Protein AF-0000000082645357 (afdb_homodimer)

pLDDT: mean 96.79, std 2.16, range [86.5, 98.88]

Structure (mmCIF, N/CA/C/O backbone):
data_AF-0000000082645357-model_v1
#
loop_
_entity.id
_entity.type
_entity.pdbx_description
1 polymer 'Ribosomal protein S18 acetylase RimI-like enzyme'
#
loop_
_atom_site.group_PDB
_atom_site.id
_atom_site.type_symbol
_atom_site.label_atom_id
_atom_site.label_alt_id
_atom_site.label_comp_id
_atom_site.label_asym_id
_atom_site.label_entity_id
_atom_site.label_seq_id
_atom_site.pdbx_PDB_ins_code
_atom_site.Cartn_x
_atom_site.Cartn_y
_atom_site.Cartn_z
_atom_site.occupancy
_atom_site.B_iso_or_equiv
_atom_site.auth_seq_id
_atom_site.auth_comp_id
_atom_site.auth_asym_id
_atom_site.auth_atom_id
_atom_site.pdbx_PDB_model_num
ATOM 1 N N . MET A 1 1 ? -7.941 -19.391 -9.406 1 94.19 1 MET A N 1
ATOM 2 C CA . MET A 1 1 ? -6.777 -19.688 -8.578 1 94.19 1 MET A CA 1
ATOM 3 C C . MET A 1 1 ? -6.707 -18.75 -7.383 1 94.19 1 MET A C 1
ATOM 5 O O . MET A 1 1 ? -6.383 -19.172 -6.27 1 94.19 1 MET A O 1
ATOM 9 N N . ARG A 1 2 ? -7.07 -17.5 -7.594 1 94.75 2 ARG A N 1
ATOM 10 C CA . ARG A 1 2 ? -7.16 -16.594 -6.453 1 94.75 2 ARG A CA 1
ATOM 11 C C . ARG A 1 2 ? -8.188 -17.078 -5.441 1 94.75 2 ARG A C 1
ATOM 13 O O . ARG A 1 2 ? -7.957 -17.031 -4.23 1 94.75 2 ARG A O 1
ATOM 20 N N . LEU A 1 3 ? -9.281 -17.578 -5.98 1 95.56 3 LEU A N 1
ATOM 21 C CA . LEU A 1 3 ? -10.312 -18.109 -5.105 1 95.56 3 LEU A CA 1
ATOM 22 C C . LEU A 1 3 ? -9.805 -19.328 -4.332 1 95.56 3 LEU A C 1
ATOM 24 O O . LEU A 1 3 ? -10.086 -19.469 -3.141 1 95.56 3 LEU A O 1
ATOM 28 N N . GLU A 1 4 ? -9.078 -20.203 -5.004 1 95.25 4 GLU A N 1
ATOM 29 C CA . GLU A 1 4 ? -8.492 -21.359 -4.348 1 95.25 4 GLU A CA 1
ATOM 30 C C . GLU A 1 4 ? -7.551 -20.938 -3.221 1 95.25 4 GLU A C 1
ATOM 32 O O . GLU A 1 4 ? -7.535 -21.562 -2.156 1 95.25 4 GLU A O 1
ATOM 37 N N . LEU A 1 5 ? -6.816 -19.891 -3.479 1 95.25 5 LEU A N 1
ATOM 38 C CA . LEU A 1 5 ? -5.938 -19.344 -2.455 1 95.25 5 LEU A CA 1
ATOM 39 C C . LEU A 1 5 ? -6.738 -18.906 -1.231 1 95.25 5 LEU A C 1
ATOM 41 O O . LEU A 1 5 ? -6.402 -19.266 -0.103 1 95.25 5 LEU A O 1
ATOM 45 N N . PHE A 1 6 ? -7.812 -18.094 -1.431 1 96.69 6 PHE A N 1
ATOM 46 C CA . PHE A 1 6 ? -8.633 -17.594 -0.337 1 96.69 6 PHE A CA 1
ATOM 47 C C . PHE A 1 6 ? -9.266 -18.734 0.446 1 96.69 6 PHE A C 1
ATOM 49 O O . PHE A 1 6 ? -9.352 -18.672 1.674 1 96.69 6 PHE A O 1
ATOM 56 N N . LYS A 1 7 ? -9.641 -19.797 -0.267 1 95.75 7 LYS A N 1
ATOM 57 C CA . LYS A 1 7 ? -10.227 -20.953 0.392 1 95.75 7 LYS A CA 1
ATOM 58 C C . LYS A 1 7 ? -9.203 -21.672 1.265 1 95.75 7 LYS A C 1
ATOM 60 O O . LYS A 1 7 ? -9.5 -22.047 2.402 1 95.75 7 LYS A O 1
ATOM 65 N N . GLU A 1 8 ? -8.055 -21.812 0.762 1 93.69 8 GLU A N 1
ATOM 66 C CA . GLU A 1 8 ? -6.996 -22.484 1.511 1 93.69 8 GLU A CA 1
ATOM 67 C C . GLU A 1 8 ? -6.629 -21.703 2.766 1 93.69 8 GLU A C 1
ATOM 69 O O . GLU A 1 8 ? -6.281 -22.281 3.793 1 93.69 8 GLU A O 1
ATOM 74 N N . LEU A 1 9 ? -6.719 -20.375 2.717 1 92.12 9 LEU A N 1
ATOM 75 C CA . LEU A 1 9 ? -6.367 -19.531 3.848 1 92.12 9 LEU A CA 1
ATOM 76 C C . LEU A 1 9 ? -7.547 -19.375 4.801 1 92.12 9 LEU A C 1
ATOM 78 O O . LEU A 1 9 ? -7.418 -18.75 5.863 1 92.12 9 LEU A O 1
ATOM 82 N N . GLY A 1 10 ? -8.695 -19.938 4.418 1 93.44 10 GLY A N 1
ATOM 83 C CA . GLY A 1 10 ? -9.883 -19.828 5.242 1 93.44 10 GLY A CA 1
ATOM 84 C C . GLY A 1 10 ? -10.539 -18.469 5.168 1 93.44 10 GLY A C 1
ATOM 85 O O . GLY A 1 10 ? -11.305 -18.094 6.055 1 93.44 10 GLY A O 1
ATOM 86 N N . GLU A 1 11 ? -10.281 -17.656 4.117 1 94.81 11 GLU A N 1
ATOM 87 C CA . GLU A 1 11 ? -10.812 -16.312 3.971 1 94.81 11 GLU A CA 1
ATOM 88 C C . GLU A 1 11 ? -12.148 -16.312 3.238 1 94.81 11 GLU A C 1
ATOM 90 O O . GLU A 1 11 ? -12.883 -15.328 3.26 1 94.81 11 GLU A O 1
ATOM 95 N N . VAL A 1 12 ? -12.43 -17.359 2.529 1 96.69 12 VAL A N 1
ATOM 96 C CA . VAL A 1 12 ? -13.711 -17.641 1.896 1 96.69 12 VAL A CA 1
ATOM 97 C C . VAL A 1 12 ? -14.195 -19.031 2.318 1 96.69 12 VAL A C 1
ATOM 99 O O . VAL A 1 12 ? -13.5 -20.031 2.125 1 96.69 12 VAL A O 1
ATOM 102 N N . ARG A 1 13 ? -15.438 -19.172 2.877 1 96.69 13 ARG A N 1
ATOM 103 C CA . ARG A 1 13 ? -15.844 -20.406 3.523 1 96.69 13 ARG A CA 1
ATOM 104 C C . ARG A 1 13 ? -17.219 -20.859 3.025 1 96.69 13 ARG A C 1
ATOM 106 O O . ARG A 1 13 ? -17.625 -22 3.254 1 96.69 13 ARG A O 1
ATOM 113 N N . SER A 1 14 ? -17.938 -19.969 2.369 1 97.38 14 SER A N 1
ATOM 114 C CA . SER A 1 14 ? -19.281 -20.297 1.921 1 97.38 14 SER A CA 1
ATOM 115 C C . SER A 1 14 ? -19.469 -20 0.437 1 97.38 14 SER A C 1
ATOM 117 O O . SER A 1 14 ? -18.672 -19.25 -0.151 1 97.38 14 SER A O 1
ATOM 119 N N . GLY A 1 15 ? -20.453 -20.609 -0.067 1 96.88 15 GLY A N 1
ATOM 120 C CA . GLY A 1 15 ? -20.781 -20.359 -1.459 1 96.88 15 GLY A CA 1
ATOM 121 C C . GLY A 1 15 ? -21.141 -18.906 -1.725 1 96.88 15 GLY A C 1
ATOM 122 O O . GLY A 1 15 ? -20.781 -18.344 -2.766 1 96.88 15 GLY A O 1
ATOM 123 N N . GLN A 1 16 ? -21.828 -18.375 -0.843 1 97.38 16 GLN A N 1
ATOM 124 C CA . GLN A 1 16 ? -22.203 -16.969 -0.964 1 97.38 16 GLN A CA 1
ATOM 125 C C . GLN A 1 16 ? -20.969 -16.078 -0.979 1 97.38 16 GLN A C 1
ATOM 127 O O . GLN A 1 16 ? -20.859 -15.172 -1.812 1 97.38 16 GLN A O 1
ATOM 132 N N . GLU A 1 17 ? -20.094 -16.344 -0.034 1 97.88 17 GLU A N 1
ATOM 133 C CA . GLU A 1 17 ? -18.844 -15.586 0.014 1 97.88 17 GLU A CA 1
ATOM 134 C C . GLU A 1 17 ? -18.047 -15.766 -1.271 1 97.88 17 GLU A C 1
ATOM 136 O O . GLU A 1 17 ? -17.469 -14.805 -1.783 1 97.88 17 GLU A O 1
ATOM 141 N N . GLU A 1 18 ? -18 -16.984 -1.786 1 97.81 18 GLU A N 1
ATOM 142 C CA . GLU A 1 18 ? -17.297 -17.266 -3.029 1 97.81 18 GLU A CA 1
ATOM 143 C C . GLU A 1 18 ? -17.859 -16.438 -4.188 1 97.81 18 GLU A C 1
ATOM 145 O O . GLU A 1 18 ? -17.094 -15.852 -4.957 1 97.81 18 GLU A O 1
ATOM 150 N N . THR A 1 19 ? -19.156 -16.406 -4.273 1 98 19 THR A N 1
ATOM 151 C CA . THR A 1 19 ? -19.812 -15.664 -5.344 1 98 19 THR A CA 1
ATOM 152 C C . THR A 1 19 ? -19.5 -14.18 -5.258 1 98 19 THR A C 1
ATOM 154 O O . THR A 1 19 ? -19.219 -13.539 -6.277 1 98 19 THR A O 1
ATOM 157 N N . LEU A 1 20 ? -19.5 -13.648 -4.125 1 97.31 20 LEU A N 1
ATOM 158 C CA . LEU A 1 20 ? -19.219 -12.234 -3.912 1 97.31 20 LEU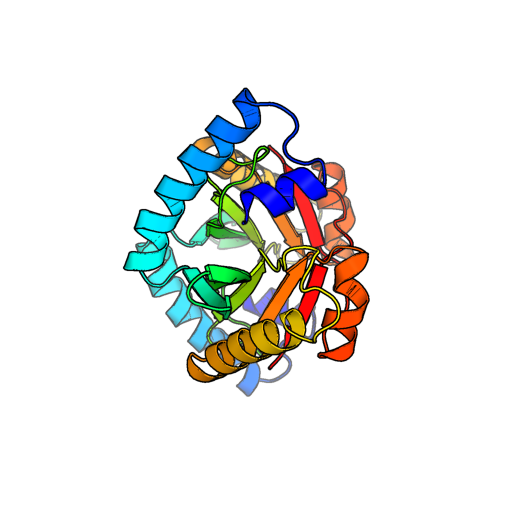 A CA 1
ATOM 159 C C . LEU A 1 20 ? -17.797 -11.891 -4.359 1 97.31 20 LEU A C 1
ATOM 161 O O . LEU A 1 20 ? -17.594 -10.945 -5.121 1 97.31 20 LEU A O 1
ATOM 165 N N . VAL A 1 21 ? -16.844 -12.688 -3.924 1 97.38 21 VAL A N 1
ATOM 166 C CA . VAL A 1 21 ? -15.438 -12.422 -4.215 1 97.38 21 VAL A CA 1
ATOM 167 C C . VAL A 1 21 ? -15.172 -12.625 -5.703 1 97.38 21 VAL A C 1
ATOM 169 O O . VAL A 1 21 ? -14.453 -11.844 -6.328 1 97.38 21 VAL A O 1
ATOM 172 N N . LEU A 1 22 ? -15.766 -13.648 -6.273 1 97.25 22 LEU A N 1
ATOM 173 C CA . LEU A 1 22 ? -15.578 -13.945 -7.688 1 97.25 22 LEU A CA 1
ATOM 174 C C . LEU A 1 22 ? -16.109 -12.812 -8.562 1 97.25 22 LEU A C 1
ATOM 176 O O . LEU A 1 22 ? -15.453 -12.383 -9.5 1 97.25 22 LEU A O 1
ATOM 180 N N . THR A 1 23 ? -17.312 -12.359 -8.234 1 98 23 THR A N 1
ATOM 181 C CA . THR A 1 23 ? -17.953 -11.297 -9.016 1 98 23 THR A CA 1
ATOM 182 C C . THR A 1 23 ? -17.141 -10 -8.914 1 98 23 THR A C 1
ATOM 184 O O . THR A 1 23 ? -16.875 -9.352 -9.93 1 98 23 THR A O 1
ATOM 187 N N . ALA A 1 24 ? -16.75 -9.664 -7.758 1 97.75 24 ALA A N 1
ATOM 188 C CA . ALA A 1 24 ? -15.992 -8.438 -7.543 1 97.75 24 ALA A CA 1
ATOM 189 C C . ALA A 1 24 ? -14.625 -8.516 -8.227 1 97.75 24 ALA A C 1
ATOM 191 O O . ALA A 1 24 ? -14.172 -7.543 -8.836 1 97.75 24 ALA A O 1
ATOM 192 N N . THR A 1 25 ? -14.008 -9.695 -8.117 1 97.75 25 THR A N 1
ATOM 193 C CA . THR A 1 25 ? -12.688 -9.875 -8.711 1 97.75 25 THR A CA 1
ATOM 194 C C . THR A 1 25 ? -12.758 -9.789 -10.234 1 97.75 25 THR A C 1
ATOM 196 O O . THR A 1 25 ? -11.914 -9.148 -10.867 1 97.75 25 THR A O 1
ATOM 199 N N . LYS A 1 26 ? -13.734 -10.438 -10.773 1 96.88 26 LYS A N 1
ATOM 200 C CA . LYS A 1 26 ? -13.914 -10.383 -12.219 1 96.88 26 LYS A CA 1
ATOM 201 C C . LYS A 1 26 ? -14.047 -8.945 -12.711 1 96.88 26 LYS A C 1
ATOM 203 O O . LYS A 1 26 ? -13.398 -8.547 -13.672 1 96.88 26 LYS A O 1
ATOM 208 N N . LYS A 1 27 ? -14.867 -8.195 -12.055 1 96.44 27 LYS A N 1
ATOM 209 C CA . LYS A 1 27 ? -15.07 -6.797 -12.414 1 96.44 27 LYS A CA 1
ATOM 210 C C . LYS A 1 27 ? -13.766 -6.008 -12.312 1 96.44 27 LYS A C 1
ATOM 212 O O . LYS A 1 27 ? -13.422 -5.234 -13.211 1 96.44 27 LYS A O 1
ATOM 217 N N . TYR A 1 28 ? -13.055 -6.227 -11.242 1 97.12 28 TYR A N 1
ATOM 218 C CA . TYR A 1 28 ? -11.789 -5.543 -11.023 1 97.12 28 TYR A CA 1
ATOM 219 C C . TYR A 1 28 ? -10.789 -5.859 -12.133 1 97.12 28 TYR A C 1
ATOM 221 O O . TYR A 1 28 ? -10.18 -4.957 -12.703 1 97.12 28 TYR A O 1
ATOM 229 N N . LEU A 1 29 ? -10.648 -7.109 -12.406 1 96.19 29 LEU A N 1
ATOM 230 C CA . LEU A 1 29 ? -9.641 -7.543 -13.359 1 96.19 29 LEU A CA 1
ATOM 231 C C . LEU A 1 29 ? -9.969 -7.051 -14.766 1 96.19 29 LEU A C 1
ATOM 233 O O . LEU A 1 29 ? -9.07 -6.719 -15.547 1 96.19 29 LEU A O 1
ATOM 237 N N . GLU A 1 30 ? -11.188 -7.023 -15.094 1 94.94 30 GLU A N 1
ATOM 238 C CA . GLU A 1 30 ? -11.609 -6.527 -16.406 1 94.94 30 GLU A CA 1
ATOM 239 C C . GLU A 1 30 ? -11.141 -5.094 -16.625 1 94.94 30 GLU A C 1
ATOM 241 O O . GLU A 1 30 ? -10.703 -4.742 -17.719 1 94.94 30 GLU A O 1
ATOM 246 N N . GLU A 1 31 ? -11.148 -4.324 -15.625 1 93.88 31 GLU A N 1
ATOM 247 C CA . GLU A 1 31 ? -10.742 -2.926 -15.719 1 93.88 31 GLU A CA 1
ATOM 248 C C . GLU A 1 31 ? -9.227 -2.785 -15.562 1 93.88 31 GLU A C 1
ATOM 250 O O . GLU A 1 31 ? -8.578 -2.129 -16.375 1 93.88 31 GLU A O 1
ATOM 255 N N . ALA A 1 32 ? -8.695 -3.428 -14.57 1 92.88 32 ALA A N 1
ATOM 256 C CA . ALA A 1 32 ? -7.305 -3.221 -14.164 1 92.88 32 ALA A CA 1
ATOM 257 C C . ALA A 1 32 ? -6.344 -3.779 -15.211 1 92.88 32 ALA A C 1
ATOM 259 O O . ALA A 1 32 ? -5.258 -3.23 -15.422 1 92.88 32 ALA A O 1
ATOM 260 N N . LEU A 1 33 ? -6.68 -4.844 -15.836 1 90.44 33 LEU A N 1
ATOM 261 C CA . LEU A 1 33 ? -5.832 -5.426 -16.875 1 90.44 33 LEU A CA 1
ATOM 262 C C . LEU A 1 33 ? -5.777 -4.527 -18.094 1 90.44 33 LEU A C 1
ATOM 264 O O . LEU A 1 33 ? -4.727 -4.391 -18.734 1 90.44 33 LEU A O 1
ATOM 268 N N . SER A 1 34 ? -6.852 -3.875 -18.406 1 89.62 34 SER A N 1
ATOM 269 C CA . SER A 1 34 ? -6.93 -3.012 -19.594 1 89.62 34 SER A CA 1
ATOM 270 C C . SER A 1 34 ? -6.168 -1.71 -19.375 1 89.62 34 SER A C 1
ATOM 272 O O . SER A 1 34 ? -5.609 -1.146 -20.312 1 89.62 34 SER A O 1
ATOM 274 N N . ASN A 1 35 ? -6.055 -1.265 -18.141 1 87.81 35 ASN A N 1
ATOM 275 C CA . ASN A 1 35 ? -5.402 0.002 -17.828 1 87.81 35 ASN A CA 1
ATOM 276 C C . ASN A 1 35 ? -3.971 -0.211 -17.328 1 87.81 35 ASN A C 1
ATOM 278 O O . ASN A 1 35 ? -3.33 0.724 -16.844 1 87.81 35 ASN A O 1
ATOM 282 N N . ASN A 1 36 ? -3.469 -1.44 -17.312 1 86.5 36 ASN A N 1
ATOM 283 C CA . ASN A 1 36 ? -2.125 -1.821 -16.891 1 86.5 36 ASN A CA 1
ATOM 284 C C . ASN A 1 36 ? -1.886 -1.492 -15.422 1 86.5 36 ASN A C 1
ATOM 286 O O . ASN A 1 36 ? -0.79 -1.073 -15.047 1 86.5 36 ASN A O 1
ATOM 290 N N . GLU A 1 37 ? -2.914 -1.58 -14.672 1 91.69 37 GLU A N 1
ATOM 291 C CA . GLU A 1 37 ? -2.826 -1.334 -13.234 1 91.69 37 GLU A CA 1
ATOM 292 C C . GLU A 1 37 ? -2.559 -2.627 -12.469 1 91.69 37 GLU A C 1
ATOM 294 O O . GLU A 1 37 ? -2.195 -2.592 -11.289 1 91.69 37 GLU A O 1
ATOM 299 N N . PHE A 1 38 ? -2.791 -3.707 -13.148 1 96.31 38 PHE A N 1
ATOM 300 C CA . PHE A 1 38 ? -2.541 -5.043 -12.625 1 96.31 38 PHE A CA 1
ATOM 301 C C . PHE A 1 38 ? -1.729 -5.871 -13.617 1 96.31 38 PHE A C 1
ATOM 303 O O . PHE A 1 38 ? -2.07 -5.945 -14.797 1 96.31 38 PHE A O 1
ATOM 310 N N . ILE A 1 39 ? -0.651 -6.426 -13.133 1 97 39 ILE A N 1
ATOM 311 C CA . ILE A 1 39 ? 0.212 -7.277 -13.945 1 97 39 ILE A CA 1
ATOM 312 C C . ILE A 1 39 ? 0.31 -8.664 -13.312 1 97 39 ILE A C 1
ATOM 314 O O . ILE A 1 39 ? 0.471 -8.789 -12.102 1 97 39 ILE A O 1
ATOM 318 N N . SER A 1 40 ? 0.187 -9.664 -14.125 1 97.31 40 SER A N 1
ATOM 319 C CA . SER A 1 40 ? 0.236 -11.039 -13.625 1 97.31 40 SER A CA 1
ATOM 320 C C . SER A 1 40 ? 1.068 -11.93 -14.539 1 97.31 40 SER A C 1
ATOM 322 O O . SER A 1 40 ? 0.991 -11.812 -15.766 1 97.31 40 SER A O 1
ATOM 324 N N . PHE A 1 41 ? 1.866 -12.727 -13.922 1 98.12 41 PHE A N 1
ATOM 325 C CA . PHE A 1 41 ? 2.576 -13.797 -14.617 1 98.12 41 PHE A CA 1
ATOM 326 C C . PHE A 1 41 ? 2.041 -15.156 -14.195 1 98.12 41 PHE A C 1
ATOM 328 O O . PHE A 1 41 ? 1.784 -15.391 -13.016 1 98.12 41 PHE A O 1
ATOM 335 N N . LEU A 1 42 ? 1.9 -16.031 -15.195 1 98.12 42 LEU A N 1
ATOM 336 C CA . LEU A 1 42 ? 1.334 -17.359 -14.977 1 98.12 42 LEU A CA 1
ATOM 337 C C . LEU A 1 42 ? 2.311 -18.438 -15.414 1 98.12 42 LEU A C 1
ATOM 339 O O . LEU A 1 42 ? 3.055 -18.266 -16.375 1 98.12 42 LEU A O 1
ATOM 343 N N . ALA A 1 43 ? 2.285 -19.484 -14.656 1 98.31 43 ALA A N 1
ATOM 344 C CA . ALA A 1 43 ? 2.947 -20.703 -15.117 1 98.31 43 ALA A CA 1
ATOM 345 C C . ALA A 1 43 ? 1.932 -21.703 -15.648 1 98.31 43 ALA A C 1
ATOM 347 O O . ALA A 1 43 ? 0.916 -21.969 -15 1 98.31 43 ALA A O 1
ATOM 348 N N . LEU A 1 44 ? 2.246 -22.328 -16.781 1 97.69 44 LEU A N 1
ATOM 349 C CA . LEU A 1 44 ? 1.336 -23.281 -17.422 1 97.69 44 LEU A CA 1
ATOM 350 C C . LEU A 1 44 ? 1.983 -24.656 -17.547 1 97.69 44 LEU A C 1
ATOM 352 O O . LEU A 1 44 ? 3.191 -24.766 -17.766 1 97.69 44 LEU A O 1
ATOM 356 N N . SER A 1 45 ? 1.282 -25.594 -17.297 1 96.19 45 SER A N 1
ATOM 357 C CA . SER A 1 45 ? 1.59 -26.984 -17.641 1 96.19 45 SER A CA 1
ATOM 358 C C . SER A 1 45 ? 0.537 -27.562 -18.578 1 96.19 45 SER A C 1
ATOM 360 O O . SER A 1 45 ? -0.639 -27.656 -18.219 1 96.19 45 SER A O 1
ATOM 362 N N . ASN A 1 46 ? 0.947 -28 -19.812 1 94.81 46 ASN A N 1
ATOM 363 C CA . ASN A 1 46 ? 0.023 -28.516 -20.828 1 94.81 46 ASN A CA 1
ATOM 364 C C . ASN A 1 46 ? -1.175 -27.594 -21.016 1 94.81 46 ASN A C 1
ATOM 366 O O . ASN A 1 46 ? -2.324 -28.031 -20.953 1 94.81 46 ASN A O 1
ATOM 370 N N . HIS A 1 47 ? -1.069 -26.281 -21.016 1 94.5 47 HIS A N 1
ATOM 371 C CA . HIS A 1 47 ? -2.023 -25.219 -21.312 1 94.5 47 HIS A CA 1
ATOM 372 C C . HIS A 1 47 ? -2.914 -24.938 -20.109 1 94.5 47 HIS A C 1
ATOM 374 O O . HIS A 1 47 ? -3.857 -24.141 -20.219 1 94.5 47 HIS A O 1
ATOM 380 N N . ASN A 1 48 ? -2.613 -25.625 -19.031 1 96.31 48 ASN A N 1
ATOM 381 C CA . ASN A 1 48 ? -3.328 -25.344 -17.781 1 96.31 48 ASN A CA 1
ATOM 382 C C . ASN A 1 48 ? -2.506 -24.438 -16.859 1 96.31 48 ASN A C 1
ATOM 384 O O . ASN A 1 48 ? -1.311 -24.672 -16.672 1 96.31 48 ASN A O 1
ATOM 388 N N . VAL A 1 49 ? -3.195 -23.5 -16.297 1 97.5 49 VAL A N 1
ATOM 389 C CA . VAL A 1 49 ? -2.514 -22.641 -15.336 1 97.5 49 VAL A CA 1
ATOM 390 C C . VAL A 1 49 ? -2.297 -23.391 -14.023 1 97.5 49 VAL A C 1
ATOM 392 O O . VAL A 1 49 ? -3.246 -23.922 -13.445 1 97.5 49 VAL A O 1
ATOM 395 N N . ILE A 1 50 ? -1.03 -23.453 -13.562 1 98.12 50 ILE A N 1
ATOM 396 C CA . ILE A 1 50 ? -0.753 -24.234 -12.367 1 98.12 50 ILE A CA 1
ATOM 397 C C . ILE A 1 50 ? -0.185 -23.328 -11.273 1 98.12 50 ILE A C 1
ATOM 399 O O . ILE A 1 50 ? -0.091 -23.734 -10.117 1 98.12 50 ILE A O 1
ATOM 403 N N . SER A 1 51 ? 0.209 -22.125 -11.602 1 98.62 51 SER A N 1
ATOM 404 C CA . SER A 1 51 ? 0.714 -21.141 -10.648 1 98.62 51 SER A CA 1
ATOM 405 C C . SER A 1 51 ? 0.462 -19.719 -11.141 1 98.62 51 SER A C 1
ATOM 407 O O . SER A 1 51 ? 0.533 -19.453 -12.344 1 98.62 51 SER A O 1
ATOM 409 N N . ILE A 1 52 ? 0.149 -18.812 -10.133 1 98.56 52 ILE A N 1
ATOM 410 C CA . ILE A 1 52 ? -0.158 -17.438 -10.523 1 98.56 52 ILE A CA 1
ATOM 411 C C . ILE A 1 52 ? 0.59 -16.469 -9.609 1 98.56 52 ILE A C 1
ATOM 413 O O . ILE A 1 52 ? 1.017 -16.844 -8.516 1 98.56 52 ILE A O 1
ATOM 417 N N . SER A 1 53 ? 0.806 -15.305 -10.078 1 98.5 53 SER A N 1
ATOM 418 C CA . SER A 1 53 ? 1.283 -14.133 -9.352 1 98.5 53 SER A CA 1
ATOM 419 C C . SER A 1 53 ? 0.504 -12.883 -9.75 1 98.5 53 SER A C 1
ATOM 421 O O . SER A 1 53 ? -0.2 -12.883 -10.766 1 98.5 53 SER A O 1
ATOM 423 N N . GLY A 1 54 ? 0.594 -11.875 -8.938 1 97.62 54 GLY A N 1
ATOM 424 C CA . GLY A 1 54 ? 0.004 -10.586 -9.273 1 97.62 54 GLY A CA 1
ATOM 425 C C . GLY A 1 54 ? 0.734 -9.414 -8.648 1 97.62 54 GLY A C 1
ATOM 426 O O . GLY A 1 54 ? 1.339 -9.547 -7.582 1 97.62 54 GLY A O 1
ATOM 427 N N . MET A 1 55 ? 0.633 -8.312 -9.297 1 97.75 55 MET A N 1
ATOM 428 C CA . MET A 1 55 ? 1.173 -7.086 -8.719 1 97.75 55 MET A CA 1
ATOM 429 C C . MET A 1 55 ? 0.326 -5.879 -9.109 1 97.75 55 MET A C 1
ATOM 431 O O . MET A 1 55 ? -0.185 -5.812 -10.227 1 97.75 55 MET A O 1
ATOM 435 N N . VAL A 1 56 ? 0.15 -5.043 -8.195 1 98 56 VAL A N 1
ATOM 436 C CA . VAL A 1 56 ? -0.56 -3.781 -8.383 1 98 56 VAL A CA 1
ATOM 437 C C . VAL A 1 56 ? 0.422 -2.615 -8.281 1 98 56 VAL A C 1
ATOM 439 O O . VAL A 1 56 ? 1.263 -2.58 -7.379 1 98 56 VAL A O 1
ATOM 442 N N . LEU A 1 57 ? 0.321 -1.747 -9.219 1 95.69 57 LEU A N 1
ATOM 443 C CA . LEU A 1 57 ? 1.167 -0.559 -9.188 1 95.69 57 LEU A CA 1
ATOM 444 C C . LEU A 1 57 ? 0.507 0.555 -8.383 1 95.69 57 LEU A C 1
ATOM 446 O O . LEU A 1 57 ? -0.714 0.721 -8.43 1 95.69 57 LEU A O 1
ATOM 450 N N . PHE A 1 58 ? 1.356 1.213 -7.637 1 93.25 58 PHE A N 1
ATOM 451 C CA . PHE A 1 58 ? 0.939 2.277 -6.734 1 93.25 58 PHE A CA 1
ATOM 452 C C . PHE A 1 58 ? 1.902 3.457 -6.805 1 93.25 58 PHE A C 1
ATOM 454 O O . PHE A 1 58 ? 3.121 3.271 -6.789 1 93.25 58 PHE A O 1
ATOM 461 N N . LYS A 1 59 ? 1.295 4.66 -6.938 1 95.19 59 LYS A N 1
ATOM 462 C CA . LYS A 1 59 ? 2.133 5.855 -6.898 1 95.19 59 LYS A CA 1
ATOM 463 C C . LYS A 1 59 ? 1.838 6.695 -5.66 1 95.19 59 LYS A C 1
ATOM 465 O O . LYS A 1 59 ? 0.68 7.012 -5.379 1 95.19 59 LYS A O 1
ATOM 470 N N . ARG A 1 60 ? 2.793 6.984 -4.914 1 96.75 60 ARG A N 1
ATOM 471 C CA . ARG A 1 60 ? 2.684 7.895 -3.779 1 96.75 60 ARG A CA 1
ATOM 472 C C . ARG A 1 60 ? 3.631 9.078 -3.936 1 96.75 60 ARG A C 1
ATOM 474 O O . ARG A 1 60 ? 4.477 9.094 -4.832 1 96.75 60 ARG A O 1
ATOM 481 N N . PRO A 1 61 ? 3.463 10.117 -3.1 1 97.62 61 PRO A N 1
ATOM 482 C CA . PRO A 1 61 ? 4.402 11.234 -3.203 1 97.62 61 PRO A CA 1
ATOM 483 C C . PRO A 1 61 ? 5.859 10.797 -3.078 1 97.62 61 PRO A C 1
ATOM 485 O O . PRO A 1 61 ? 6.176 9.914 -2.271 1 97.62 61 PRO A O 1
ATOM 488 N N . PRO A 1 62 ? 6.695 11.438 -3.863 1 97.56 62 PRO A N 1
ATOM 489 C CA . PRO A 1 62 ? 8.102 11.047 -3.953 1 97.56 62 PRO A CA 1
ATOM 490 C C . PRO A 1 62 ? 8.859 11.242 -2.641 1 97.56 62 PRO A C 1
ATOM 492 O O . PRO A 1 62 ? 8.469 12.086 -1.825 1 97.56 62 PRO A O 1
ATOM 495 N N . TYR A 1 63 ? 9.875 10.492 -2.457 1 97.12 63 TYR A N 1
ATOM 496 C CA . TYR A 1 63 ? 10.906 10.641 -1.435 1 97.12 63 TYR A CA 1
ATOM 497 C C . TYR A 1 63 ? 12.273 10.234 -1.975 1 97.12 63 TYR A C 1
ATOM 499 O O . TYR A 1 63 ? 12.383 9.75 -3.105 1 97.12 63 TYR A O 1
ATOM 507 N N . LEU A 1 64 ? 13.305 10.508 -1.33 1 96.62 64 LEU A N 1
ATOM 508 C CA . LEU A 1 64 ? 14.648 10.414 -1.88 1 96.62 64 LEU A CA 1
ATOM 509 C C . LEU A 1 64 ? 14.922 9.016 -2.422 1 96.62 64 LEU A C 1
ATOM 511 O O . LEU A 1 64 ? 15.469 8.859 -3.518 1 96.62 64 LEU A O 1
ATOM 515 N N . ALA A 1 65 ? 14.539 7.984 -1.71 1 96.38 65 ALA A N 1
ATOM 516 C CA . ALA A 1 65 ? 14.812 6.609 -2.129 1 96.38 65 ALA A CA 1
ATOM 517 C C . ALA A 1 65 ? 13.914 6.207 -3.295 1 96.38 65 ALA A C 1
ATOM 519 O O . ALA A 1 65 ? 14.109 5.148 -3.9 1 96.38 65 ALA A O 1
ATOM 520 N N . ASN A 1 66 ? 12.961 7.012 -3.654 1 97.94 66 ASN A N 1
ATOM 521 C CA . ASN A 1 66 ? 11.992 6.762 -4.715 1 97.94 66 ASN A CA 1
ATOM 522 C C . ASN A 1 66 ? 11.43 8.062 -5.281 1 97.94 66 ASN A C 1
ATOM 524 O O . ASN A 1 66 ? 10.281 8.406 -5.027 1 97.94 66 ASN A O 1
ATOM 528 N N . LEU A 1 67 ? 12.117 8.664 -6.141 1 97.19 67 LEU A N 1
ATOM 529 C CA . LEU A 1 67 ? 11.812 10.016 -6.609 1 97.19 67 LEU A CA 1
ATOM 530 C C . LEU A 1 67 ? 10.664 9.992 -7.609 1 97.19 67 LEU A C 1
ATOM 532 O O . LEU A 1 67 ? 10.062 11.031 -7.891 1 97.19 67 LEU A O 1
ATOM 536 N N . LYS A 1 68 ? 10.328 8.867 -8.117 1 96.31 68 LYS A N 1
ATOM 537 C CA . LYS A 1 68 ? 9.164 8.758 -9 1 96.31 68 LYS A CA 1
ATOM 538 C C . LYS A 1 68 ? 7.914 8.375 -8.219 1 96.31 68 LYS A C 1
ATOM 540 O O . LYS A 1 68 ? 6.801 8.484 -8.727 1 96.31 68 LYS A O 1
ATOM 545 N N . GLY A 1 69 ? 8.141 7.789 -7.031 1 97.56 69 GLY A N 1
ATOM 546 C CA . GLY A 1 69 ? 7.047 7.414 -6.156 1 97.56 69 GLY A CA 1
ATOM 547 C C . GLY A 1 69 ? 6.383 6.105 -6.551 1 97.56 69 GLY A C 1
ATOM 548 O O . GLY A 1 69 ? 5.422 5.672 -5.914 1 97.56 69 GLY A O 1
ATOM 549 N N . LEU A 1 70 ? 6.887 5.465 -7.602 1 97.19 70 LEU A N 1
ATOM 550 C CA . LEU A 1 70 ? 6.238 4.266 -8.133 1 97.19 70 LEU A CA 1
ATOM 551 C C . LEU A 1 70 ? 6.605 3.041 -7.297 1 97.19 70 LEU A C 1
ATOM 553 O O . LEU A 1 70 ? 7.785 2.77 -7.07 1 97.19 70 LEU A O 1
ATOM 557 N N . GLU A 1 71 ? 5.605 2.34 -6.824 1 98.12 71 GLU A N 1
ATOM 558 C CA . GLU A 1 71 ? 5.762 1.127 -6.027 1 98.12 71 GLU A CA 1
ATOM 559 C C . GLU A 1 71 ? 4.922 -0.017 -6.59 1 98.12 71 GLU A C 1
ATOM 561 O O . GLU A 1 71 ? 4.039 0.205 -7.422 1 98.12 71 GLU A O 1
ATOM 566 N N . ALA A 1 72 ? 5.27 -1.22 -6.215 1 98.5 72 ALA A N 1
ATOM 567 C CA . ALA A 1 72 ? 4.523 -2.406 -6.625 1 98.5 72 ALA A CA 1
ATOM 568 C C . ALA A 1 72 ? 4.121 -3.248 -5.414 1 98.5 72 ALA A C 1
ATOM 570 O O . ALA A 1 72 ? 4.957 -3.547 -4.555 1 98.5 72 ALA A O 1
ATOM 571 N N . TYR A 1 73 ? 2.918 -3.545 -5.344 1 98.81 73 TYR A N 1
ATOM 572 C CA . TYR A 1 73 ? 2.381 -4.434 -4.32 1 98.81 73 TYR A CA 1
ATOM 573 C C . TYR A 1 73 ? 2.18 -5.84 -4.871 1 98.81 73 TYR A C 1
ATOM 575 O O . TYR A 1 73 ? 1.37 -6.051 -5.777 1 98.81 73 TYR A O 1
ATOM 583 N N . ILE A 1 74 ? 2.906 -6.809 -4.359 1 98.69 74 ILE A N 1
ATOM 584 C CA . ILE A 1 74 ? 2.822 -8.203 -4.785 1 98.69 74 ILE A CA 1
ATOM 585 C C . ILE A 1 74 ? 1.713 -8.914 -4.016 1 98.69 74 ILE A C 1
ATOM 587 O O . ILE A 1 74 ? 1.604 -8.766 -2.797 1 98.69 74 ILE A O 1
ATOM 591 N N . LEU A 1 75 ? 0.924 -9.656 -4.77 1 97.88 75 LEU A N 1
ATOM 592 C CA . LEU A 1 75 ? -0.139 -10.445 -4.152 1 97.88 75 LEU A CA 1
ATOM 593 C C . LEU A 1 75 ? -0.493 -11.648 -5.012 1 97.88 75 LEU A C 1
ATOM 595 O O . LEU A 1 75 ? 0.051 -11.82 -6.105 1 97.88 75 LEU A O 1
ATOM 599 N N . ASN A 1 76 ? -1.327 -12.516 -4.52 1 96.69 76 ASN A N 1
ATOM 600 C CA . ASN A 1 76 ? -1.905 -13.641 -5.25 1 96.69 76 ASN A CA 1
ATOM 601 C C . ASN A 1 76 ? -0.829 -14.602 -5.746 1 96.69 76 ASN A C 1
ATOM 603 O O . ASN A 1 76 ? -0.896 -15.078 -6.879 1 96.69 76 ASN A O 1
ATOM 607 N N . MET A 1 77 ? 0.151 -14.773 -4.898 1 97.94 77 MET A N 1
ATOM 608 C CA . MET A 1 77 ? 1.101 -15.852 -5.176 1 97.94 77 MET A CA 1
ATOM 609 C C . MET A 1 77 ? 0.519 -17.203 -4.777 1 97.94 77 MET A C 1
ATOM 611 O O . MET A 1 77 ? 0.311 -17.469 -3.592 1 97.94 77 MET A O 1
ATOM 615 N N . TYR A 1 78 ? 0.262 -18.047 -5.809 1 97.88 78 TYR A N 1
ATOM 616 C CA . TYR A 1 78 ? -0.403 -19.297 -5.508 1 97.88 78 TYR A CA 1
ATOM 617 C C . TYR A 1 78 ? -0.025 -20.375 -6.523 1 97.88 78 TYR A C 1
ATOM 619 O O . TYR A 1 78 ? -0.045 -20.125 -7.73 1 97.88 78 TYR A O 1
ATOM 627 N N . THR A 1 79 ? 0.386 -21.484 -6.023 1 98 79 THR A N 1
ATOM 628 C CA . THR A 1 79 ? 0.646 -22.688 -6.805 1 98 79 THR A CA 1
ATOM 629 C C . THR A 1 79 ? -0.242 -23.828 -6.336 1 98 79 THR A C 1
ATOM 631 O O . THR A 1 79 ? -0.352 -24.094 -5.133 1 98 79 THR A O 1
ATOM 634 N N . ILE A 1 80 ? -0.898 -24.469 -7.285 1 96.94 80 ILE A N 1
ATOM 635 C CA . ILE A 1 80 ? -1.735 -25.594 -6.887 1 96.94 80 ILE A CA 1
ATOM 636 C C . ILE A 1 80 ? -0.89 -26.641 -6.148 1 96.94 80 ILE A C 1
ATOM 638 O O . ILE A 1 80 ? 0.276 -26.844 -6.484 1 96.94 80 ILE A O 1
ATOM 642 N N . PRO A 1 81 ? -1.46 -27.266 -5.211 1 96.44 81 PRO A N 1
ATOM 643 C CA . PRO A 1 81 ? -0.716 -28.125 -4.281 1 96.44 81 PRO A CA 1
ATOM 644 C C . PRO A 1 81 ? 0.131 -29.172 -4.996 1 96.44 81 PRO A C 1
ATOM 646 O O . PRO A 1 81 ? 1.3 -29.375 -4.652 1 96.44 81 PRO A O 1
ATOM 649 N N . GLN A 1 82 ? -0.322 -29.766 -6.043 1 96 82 GLN A N 1
ATOM 650 C CA . GLN A 1 82 ? 0.348 -30.859 -6.738 1 96 82 GLN A CA 1
ATOM 651 C C . GLN A 1 82 ? 1.644 -30.375 -7.391 1 96 82 GLN A C 1
ATOM 653 O O . GLN A 1 82 ? 2.506 -31.188 -7.734 1 96 82 GLN A O 1
ATOM 658 N N . TYR A 1 83 ? 1.786 -29.125 -7.539 1 97.12 83 TYR A N 1
ATOM 659 C CA . TYR A 1 83 ? 2.924 -28.594 -8.281 1 97.12 83 TYR A CA 1
ATOM 660 C C . TYR A 1 83 ? 3.838 -27.781 -7.375 1 97.12 83 TYR A C 1
ATOM 662 O O . TYR A 1 83 ? 4.738 -27.078 -7.852 1 97.12 83 TYR A O 1
ATOM 670 N N . ARG A 1 84 ? 3.637 -27.781 -6.059 1 96.44 84 ARG A N 1
ATOM 671 C CA . ARG A 1 84 ? 4.445 -27.031 -5.105 1 96.44 84 ARG A CA 1
ATOM 672 C C . ARG A 1 84 ? 5.805 -27.688 -4.898 1 96.44 84 ARG A C 1
ATOM 674 O O . ARG A 1 84 ? 6.004 -28.844 -5.289 1 96.44 84 ARG A O 1
ATOM 681 N N . GLY A 1 85 ? 6.762 -26.828 -4.441 1 95.06 85 GLY A N 1
ATOM 682 C CA . GLY A 1 85 ? 8.094 -27.359 -4.168 1 95.06 85 GLY A CA 1
ATOM 683 C C . GLY A 1 85 ? 8.945 -27.484 -5.414 1 95.06 85 GLY A C 1
ATOM 684 O O . GLY A 1 85 ? 9.977 -28.156 -5.395 1 95.06 85 GLY A O 1
ATOM 685 N N . LYS A 1 86 ? 8.562 -26.859 -6.52 1 95.88 86 LYS A N 1
ATOM 686 C CA . LYS A 1 86 ? 9.273 -26.984 -7.785 1 95.88 86 LYS A CA 1
ATOM 687 C C . LYS A 1 86 ? 9.875 -25.641 -8.203 1 95.88 86 LYS A C 1
ATOM 689 O O . LYS A 1 86 ? 10.297 -25.484 -9.352 1 95.88 86 LYS A O 1
ATOM 694 N N . GLY A 1 87 ? 9.758 -24.672 -7.383 1 97.31 87 GLY A N 1
ATOM 695 C CA . GLY A 1 87 ? 10.391 -23.391 -7.645 1 97.31 87 GLY A CA 1
ATOM 696 C C . GLY A 1 87 ? 9.539 -22.453 -8.484 1 97.31 87 GLY A C 1
ATOM 697 O O . GLY A 1 87 ? 10.016 -21.438 -8.969 1 97.31 87 GLY A O 1
ATOM 698 N N . LEU A 1 88 ? 8.336 -22.781 -8.641 1 98.12 88 LEU A N 1
ATOM 699 C CA . LEU A 1 88 ? 7.465 -22 -9.516 1 98.12 88 LEU A CA 1
ATOM 700 C C . LEU A 1 88 ? 7.207 -20.625 -8.93 1 98.12 88 LEU A C 1
ATOM 702 O O . LEU A 1 88 ? 7.266 -19.625 -9.648 1 98.12 88 LEU A O 1
ATOM 706 N N . ALA A 1 89 ? 6.938 -20.578 -7.66 1 98.12 89 ALA A N 1
ATOM 707 C CA . ALA A 1 89 ? 6.676 -19.297 -7.016 1 98.12 89 ALA A CA 1
ATOM 708 C C . ALA A 1 89 ? 7.887 -18.375 -7.117 1 98.12 89 ALA A C 1
ATOM 710 O O . ALA A 1 89 ? 7.746 -17.188 -7.398 1 98.12 89 ALA A O 1
ATOM 711 N N . ARG A 1 90 ? 9.008 -18.938 -6.914 1 98.38 90 ARG A N 1
ATOM 712 C CA . ARG A 1 90 ? 10.242 -18.172 -7.035 1 98.38 90 ARG A CA 1
ATOM 713 C C . ARG A 1 90 ? 10.398 -17.609 -8.445 1 98.38 90 ARG A C 1
ATOM 715 O O . ARG A 1 90 ? 10.711 -16.422 -8.609 1 98.38 90 ARG A O 1
ATOM 722 N N . LYS A 1 91 ? 10.195 -18.391 -9.383 1 98.62 91 LYS A N 1
ATOM 723 C CA . LYS A 1 91 ? 10.32 -17.969 -10.773 1 98.62 91 LYS A CA 1
ATOM 724 C C . LYS A 1 91 ? 9.328 -16.859 -11.109 1 98.62 91 LYS A C 1
ATOM 726 O O . LYS A 1 91 ? 9.672 -15.883 -11.773 1 98.62 91 LYS A O 1
ATOM 731 N N . LEU A 1 92 ? 8.102 -17.031 -10.664 1 98.69 92 LEU A N 1
ATOM 732 C CA . LEU A 1 92 ? 7.086 -16.016 -10.906 1 98.69 92 LEU A CA 1
ATOM 733 C C . LEU A 1 92 ? 7.457 -14.703 -10.227 1 98.69 92 LEU A C 1
ATOM 735 O O . LEU A 1 92 ? 7.301 -13.633 -10.812 1 98.69 92 LEU A O 1
ATOM 739 N N . LEU A 1 93 ? 7.945 -14.797 -8.977 1 98.69 93 LEU A N 1
ATOM 740 C CA . LEU A 1 93 ? 8.375 -13.602 -8.258 1 98.69 93 LEU A CA 1
ATOM 741 C C . LEU A 1 93 ? 9.523 -12.914 -8.984 1 98.69 93 LEU A C 1
ATOM 743 O O . LEU A 1 93 ? 9.562 -11.68 -9.07 1 98.69 93 LEU A O 1
ATOM 747 N N . GLU A 1 94 ? 10.422 -13.648 -9.523 1 98.75 94 GLU A N 1
ATOM 748 C CA . GLU A 1 94 ? 11.531 -13.094 -10.305 1 98.75 94 GLU A CA 1
ATOM 749 C 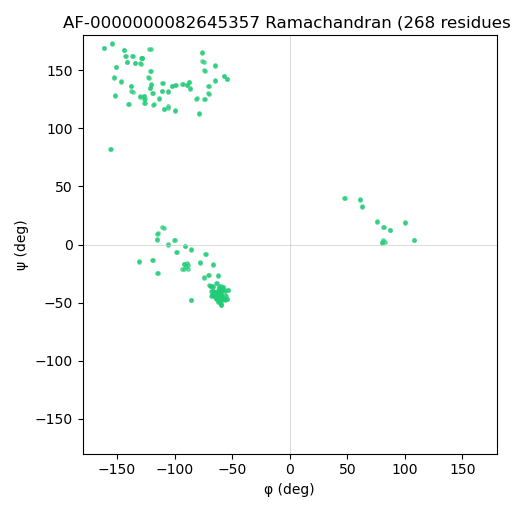C . GLU A 1 94 ? 11.016 -12.32 -11.516 1 98.75 94 GLU A C 1
ATOM 751 O O . GLU A 1 94 ? 11.531 -11.25 -11.844 1 98.75 94 GLU A O 1
ATOM 756 N N . HIS A 1 95 ? 10.055 -12.891 -12.18 1 98.75 95 HIS A N 1
ATOM 757 C CA . HIS A 1 95 ? 9.453 -12.195 -13.312 1 98.75 95 HIS A CA 1
ATOM 758 C C . HIS A 1 95 ? 8.82 -10.875 -12.875 1 98.75 95 HIS A C 1
ATOM 760 O O . HIS A 1 95 ? 8.953 -9.859 -13.562 1 98.75 95 HIS A O 1
ATOM 766 N N . CYS A 1 96 ? 8.102 -10.914 -11.766 1 98.56 96 CYS A N 1
ATOM 767 C CA . CYS A 1 96 ? 7.52 -9.688 -11.227 1 98.56 96 CYS A CA 1
ATOM 768 C C . CYS A 1 96 ? 8.594 -8.641 -10.953 1 98.56 96 CYS A C 1
ATOM 770 O O . CYS A 1 96 ? 8.453 -7.48 -11.336 1 98.56 96 CYS A O 1
ATOM 772 N N . MET A 1 97 ? 9.633 -9.055 -10.328 1 98.69 97 MET A N 1
ATOM 773 C CA . MET A 1 97 ? 10.719 -8.156 -9.961 1 98.69 97 MET A CA 1
ATOM 774 C C . MET A 1 97 ? 11.398 -7.582 -11.203 1 98.69 97 MET A C 1
ATOM 776 O O . MET A 1 97 ? 11.734 -6.398 -11.234 1 98.69 97 MET A O 1
ATOM 780 N N . GLU A 1 98 ? 11.625 -8.383 -12.188 1 98.56 98 GLU A N 1
ATOM 781 C CA . GLU A 1 98 ? 12.211 -7.918 -13.438 1 98.56 98 GLU A CA 1
ATOM 782 C C . GLU A 1 98 ? 11.336 -6.867 -14.109 1 98.56 98 GLU A C 1
ATOM 784 O O . GLU A 1 98 ? 11.836 -5.855 -14.602 1 98.56 98 GLU A O 1
ATOM 789 N N . GLU A 1 99 ? 10.062 -7.145 -14.148 1 98.19 99 GLU A N 1
ATOM 790 C CA . GLU A 1 99 ? 9.125 -6.172 -14.703 1 98.19 99 GLU A CA 1
ATOM 791 C C . GLU A 1 99 ? 9.172 -4.859 -13.93 1 98.19 99 GLU A C 1
ATOM 793 O O . GLU A 1 99 ? 9.133 -3.779 -14.531 1 98.19 99 GLU A O 1
ATOM 798 N N . CYS A 1 100 ? 9.188 -4.949 -12.625 1 98.31 100 CYS A N 1
ATOM 799 C CA . CYS A 1 100 ? 9.289 -3.77 -11.781 1 98.31 100 CYS A CA 1
ATOM 800 C C . CYS A 1 100 ? 10.5 -2.926 -12.156 1 98.31 100 CYS A C 1
ATOM 802 O O . CYS A 1 100 ? 10.398 -1.706 -12.297 1 98.31 100 CYS A O 1
ATOM 804 N N . LYS A 1 101 ? 11.602 -3.576 -12.32 1 98.12 101 LYS A N 1
ATOM 805 C CA . LYS A 1 101 ? 12.82 -2.871 -12.719 1 98.12 101 LYS A CA 1
ATOM 806 C C . LYS A 1 101 ? 12.633 -2.174 -14.062 1 98.12 101 LYS A C 1
ATOM 808 O O . LYS A 1 101 ? 13.008 -1.012 -14.227 1 98.12 101 LYS A O 1
ATOM 813 N N . LYS A 1 102 ? 12.07 -2.828 -14.93 1 97.81 102 LYS A N 1
ATOM 814 C CA . LYS A 1 102 ? 11.875 -2.316 -16.281 1 97.81 102 LYS A CA 1
ATOM 815 C C . LYS A 1 102 ? 11.016 -1.052 -16.266 1 97.81 102 LYS A C 1
ATOM 817 O O . LYS A 1 102 ? 11.289 -0.104 -17.016 1 97.81 102 LYS A O 1
ATOM 822 N N . ILE A 1 103 ? 10.055 -1.004 -15.406 1 96.06 103 ILE A N 1
ATOM 823 C CA . ILE A 1 103 ? 9.102 0.097 -15.492 1 96.06 103 ILE A CA 1
ATOM 824 C C . ILE A 1 103 ? 9.469 1.182 -14.484 1 96.06 103 ILE A C 1
ATOM 826 O O . ILE A 1 103 ? 8.773 2.197 -14.375 1 96.06 103 ILE A O 1
ATOM 830 N N . GLY A 1 104 ? 10.453 0.913 -13.648 1 97.12 104 GLY A N 1
ATOM 831 C CA . GLY A 1 104 ? 11.008 1.971 -12.82 1 97.12 104 GLY A CA 1
ATOM 832 C C . GLY A 1 104 ? 10.477 1.949 -11.398 1 97.12 104 GLY A C 1
ATOM 833 O O . GLY A 1 104 ? 10.492 2.971 -10.703 1 97.12 104 GLY A O 1
ATOM 834 N N . VAL A 1 105 ? 9.938 0.862 -10.977 1 98.12 105 VAL A N 1
ATOM 835 C CA . VAL A 1 105 ? 9.547 0.681 -9.586 1 98.12 105 VAL A CA 1
ATOM 836 C C . VAL A 1 105 ? 10.781 0.7 -8.695 1 98.12 105 VAL A C 1
ATOM 838 O O . VAL A 1 105 ? 11.812 0.122 -9.039 1 98.12 105 VAL A O 1
ATOM 841 N N . LYS A 1 106 ? 10.625 1.344 -7.539 1 98.5 106 LYS A N 1
ATOM 842 C CA . LYS A 1 106 ? 11.773 1.374 -6.645 1 98.5 106 LYS A CA 1
ATOM 843 C C . LYS A 1 106 ? 11.492 0.607 -5.355 1 98.5 106 LYS A C 1
ATOM 845 O O . LYS A 1 106 ? 12.422 0.226 -4.637 1 98.5 106 LYS A O 1
ATOM 850 N N . ARG A 1 107 ? 10.273 0.479 -5.008 1 98.62 107 ARG A N 1
ATOM 851 C CA . ARG A 1 107 ? 9.883 -0.26 -3.812 1 98.62 107 ARG A CA 1
ATOM 852 C C . ARG A 1 107 ? 8.852 -1.335 -4.145 1 98.62 107 ARG A C 1
ATOM 854 O O . ARG A 1 107 ? 7.812 -1.044 -4.738 1 98.62 107 ARG A O 1
ATOM 861 N N . ILE A 1 108 ? 9.172 -2.572 -3.842 1 98.88 108 ILE A N 1
ATOM 862 C CA . ILE A 1 108 ? 8.242 -3.695 -3.904 1 98.88 108 ILE A CA 1
ATOM 863 C C . ILE A 1 108 ? 7.832 -4.105 -2.49 1 98.88 108 ILE A C 1
ATOM 865 O O . ILE A 1 108 ? 8.68 -4.207 -1.599 1 98.88 108 ILE A O 1
ATOM 869 N N . TRP A 1 109 ? 6.598 -4.258 -2.283 1 98.75 109 TRP A N 1
ATOM 870 C CA . TRP A 1 109 ? 6.172 -4.656 -0.945 1 98.75 109 TRP A CA 1
ATOM 871 C C . TRP A 1 109 ? 5 -5.629 -1.014 1 98.75 109 TRP A C 1
ATOM 873 O O . TRP A 1 109 ? 4.434 -5.855 -2.086 1 98.75 109 TRP A O 1
ATOM 883 N N . LEU A 1 110 ? 4.746 -6.324 0.042 1 98.69 110 LEU A N 1
ATOM 884 C CA . LEU A 1 110 ? 3.719 -7.355 0.134 1 98.69 110 LEU A CA 1
ATOM 885 C C . LEU A 1 110 ? 3.371 -7.648 1.59 1 98.69 110 LEU A C 1
ATOM 887 O O . LEU A 1 110 ? 3.994 -7.102 2.504 1 98.69 110 LEU A O 1
ATOM 891 N N . HIS A 1 111 ? 2.352 -8.359 1.783 1 98 111 HIS A N 1
ATOM 892 C CA . HIS A 1 111 ? 2.037 -9 3.055 1 98 111 HIS A CA 1
ATOM 893 C C . HIS A 1 111 ? 2.207 -10.516 2.967 1 98 111 HIS A C 1
ATOM 895 O O . HIS A 1 111 ? 1.443 -11.188 2.271 1 98 111 HIS A O 1
ATOM 901 N N . ALA A 1 112 ? 3.113 -11.023 3.723 1 96.94 112 ALA A N 1
ATOM 902 C CA . ALA A 1 112 ? 3.492 -12.43 3.572 1 96.94 112 ALA A CA 1
ATOM 903 C C . ALA A 1 112 ? 2.689 -13.32 4.516 1 96.94 112 ALA A C 1
ATOM 905 O O . ALA A 1 112 ? 2.463 -12.961 5.676 1 96.94 112 ALA A O 1
ATOM 906 N N . SER A 1 113 ? 2.273 -14.438 3.988 1 93 113 SER A N 1
ATOM 907 C CA . SER A 1 113 ? 1.845 -15.523 4.863 1 93 113 SER A CA 1
ATOM 908 C C . SER A 1 113 ? 3.041 -16.234 5.48 1 93 113 SER A C 1
ATOM 910 O O . SER A 1 113 ? 4.172 -16.094 5.016 1 93 113 SER A O 1
ATOM 912 N N . ASP A 1 114 ? 2.754 -17.016 6.5 1 93.12 114 ASP A N 1
ATOM 913 C CA . ASP A 1 114 ? 3.83 -17.781 7.133 1 93.12 114 ASP A CA 1
ATOM 914 C C . ASP A 1 114 ? 4.555 -18.656 6.113 1 93.12 114 ASP A C 1
ATOM 916 O O . ASP A 1 114 ? 5.785 -18.75 6.125 1 93.12 114 ASP A O 1
ATOM 920 N N . ASP A 1 115 ? 3.773 -19.234 5.219 1 91.81 115 ASP A N 1
ATOM 921 C CA . ASP A 1 115 ? 4.332 -20.156 4.23 1 91.81 115 ASP A CA 1
ATOM 92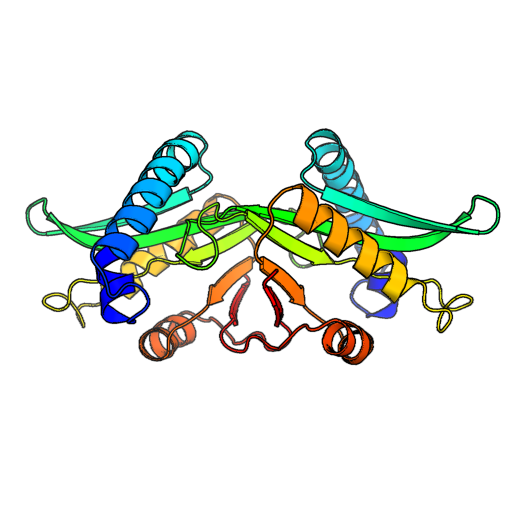2 C C . ASP A 1 115 ? 5.18 -19.406 3.205 1 91.81 115 ASP A C 1
ATOM 9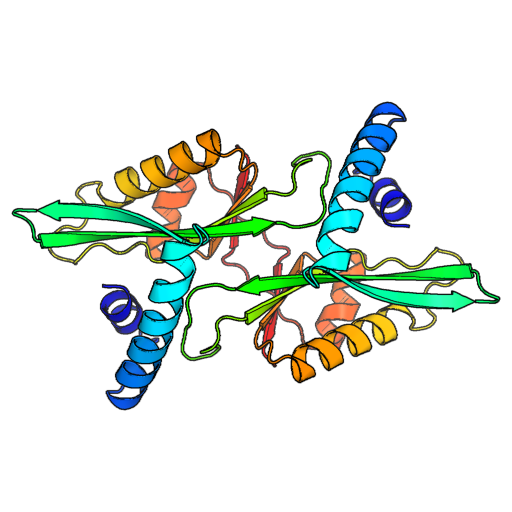24 O O . ASP A 1 115 ? 6.082 -19.984 2.596 1 91.81 115 ASP A O 1
ATOM 928 N N . GLY A 1 116 ? 4.852 -18.109 3.008 1 95.19 116 GLY A N 1
ATOM 929 C CA . GLY A 1 116 ? 5.539 -17.328 1.981 1 95.19 116 GLY A CA 1
ATOM 930 C C . GLY A 1 116 ? 6.797 -16.656 2.486 1 95.19 116 GLY A C 1
ATOM 931 O O . GLY A 1 116 ? 7.668 -16.281 1.696 1 95.19 116 GLY A O 1
ATOM 932 N N . ILE A 1 117 ? 6.957 -16.531 3.812 1 97.31 117 ILE A N 1
ATOM 933 C CA . ILE A 1 117 ? 8.016 -15.75 4.438 1 97.31 117 ILE A CA 1
ATOM 934 C C . ILE A 1 117 ? 9.375 -16.25 3.975 1 97.31 117 ILE A C 1
ATOM 936 O O . ILE A 1 117 ? 10.227 -15.469 3.553 1 97.31 117 ILE A O 1
ATOM 940 N N . PRO A 1 118 ? 9.648 -17.562 3.961 1 97.19 118 PRO A N 1
ATOM 941 C CA . PRO A 1 118 ? 10.969 -18.031 3.537 1 97.19 118 PRO A CA 1
ATOM 942 C C . PRO A 1 118 ? 11.305 -17.625 2.102 1 97.19 118 PRO A C 1
ATOM 944 O O . PRO A 1 118 ? 12.438 -17.25 1.814 1 97.19 118 PRO A O 1
ATOM 947 N N . LEU A 1 119 ? 10.359 -17.703 1.206 1 97.62 119 LEU A N 1
ATOM 948 C CA . LEU A 1 119 ? 10.578 -17.312 -0.184 1 97.62 119 LEU A CA 1
ATOM 949 C C . LEU A 1 119 ? 10.992 -15.852 -0.282 1 97.62 119 LEU A C 1
ATOM 951 O O . LEU A 1 119 ? 12 -15.531 -0.912 1 97.62 119 LEU A O 1
ATOM 955 N N . TYR A 1 120 ? 10.219 -15 0.33 1 98.69 120 TYR A N 1
ATOM 956 C CA . TYR A 1 120 ? 10.445 -13.562 0.217 1 98.69 120 TYR A CA 1
ATOM 957 C C . TYR A 1 120 ? 11.758 -13.156 0.882 1 98.69 120 TYR A C 1
ATOM 959 O O . TYR A 1 120 ? 12.5 -12.336 0.351 1 98.69 120 TYR A O 1
ATOM 967 N N . LYS A 1 121 ? 12.047 -13.773 2.049 1 98.56 121 LYS A N 1
ATOM 968 C CA . LYS A 1 121 ? 13.328 -13.523 2.701 1 98.56 121 LYS A CA 1
ATOM 969 C C . LYS A 1 121 ? 14.492 -13.914 1.796 1 98.56 121 LYS A C 1
ATOM 971 O O . LYS A 1 121 ? 15.461 -13.164 1.652 1 98.56 121 LYS A O 1
ATOM 976 N N . ASN A 1 122 ? 14.398 -15.062 1.202 1 98.12 122 ASN A N 1
ATOM 977 C CA . ASN A 1 122 ? 15.445 -15.555 0.316 1 98.12 122 ASN A CA 1
ATOM 978 C C . ASN A 1 122 ? 15.633 -14.648 -0.895 1 98.12 122 ASN A C 1
ATOM 980 O O . ASN A 1 122 ? 16.719 -14.578 -1.466 1 98.12 122 ASN A O 1
ATOM 984 N N . MET A 1 123 ? 14.594 -13.961 -1.249 1 98.19 123 MET A N 1
ATOM 985 C CA . MET A 1 123 ? 14.648 -13.078 -2.414 1 98.19 123 MET A CA 1
ATOM 986 C C . MET A 1 123 ? 15.07 -11.672 -2.012 1 98.19 123 MET A C 1
ATOM 988 O O . MET A 1 123 ? 15.109 -10.766 -2.848 1 98.19 123 MET A O 1
ATOM 992 N N . GLY A 1 124 ? 15.297 -11.406 -0.728 1 98.5 124 GLY A N 1
ATOM 993 C CA . GLY A 1 124 ? 15.883 -10.148 -0.296 1 98.5 124 GLY A CA 1
ATOM 994 C C . GLY A 1 124 ? 14.898 -9.227 0.39 1 98.5 124 GLY A C 1
ATOM 995 O O . GLY A 1 124 ? 15.25 -8.117 0.799 1 98.5 124 GLY A O 1
ATOM 996 N N . PHE A 1 125 ? 13.695 -9.695 0.576 1 98.81 125 PHE A N 1
ATOM 997 C CA . PHE A 1 125 ? 12.727 -8.883 1.29 1 98.81 125 PHE A CA 1
ATOM 998 C C . PHE A 1 125 ? 13.031 -8.852 2.783 1 98.81 125 PHE A C 1
ATOM 1000 O O . PHE A 1 125 ? 13.523 -9.836 3.338 1 98.81 125 PHE A O 1
ATOM 1007 N N . ILE A 1 126 ? 12.664 -7.707 3.373 1 98.5 126 ILE A N 1
ATOM 1008 C CA . ILE A 1 126 ? 12.812 -7.559 4.816 1 98.5 126 ILE A CA 1
ATOM 1009 C C . ILE A 1 126 ? 11.5 -7.074 5.426 1 98.5 126 ILE A C 1
ATOM 1011 O O . ILE A 1 126 ? 10.688 -6.441 4.746 1 98.5 126 ILE A O 1
ATOM 1015 N N . PHE A 1 127 ? 11.281 -7.355 6.68 1 98.25 127 PHE A N 1
ATOM 1016 C CA . PHE A 1 127 ? 10.062 -6.934 7.355 1 98.25 127 PHE A CA 1
ATOM 1017 C C . PHE A 1 127 ? 10.047 -5.422 7.555 1 98.25 127 PHE A C 1
ATOM 1019 O O . PHE A 1 127 ? 11.078 -4.82 7.867 1 98.25 127 PHE A O 1
ATOM 1026 N N . LYS A 1 128 ? 8.992 -4.801 7.316 1 97.5 128 LYS A N 1
ATOM 1027 C CA . LYS A 1 128 ? 8.68 -3.434 7.711 1 97.5 128 LYS A CA 1
ATOM 1028 C C . LYS A 1 128 ? 7.668 -3.414 8.859 1 97.5 128 LYS A C 1
ATOM 1030 O O . LYS A 1 128 ? 6.52 -3.828 8.688 1 97.5 128 LYS A O 1
ATOM 1035 N N . ASN A 1 129 ? 7.957 -2.912 10.016 1 95.19 129 ASN A N 1
ATOM 1036 C CA . ASN A 1 129 ? 7.188 -3.135 11.234 1 95.19 129 ASN A CA 1
ATOM 1037 C C . ASN A 1 129 ? 6.445 -1.873 11.664 1 95.19 129 ASN A C 1
ATOM 1039 O O . ASN A 1 129 ? 5.93 -1.805 12.781 1 95.19 129 ASN A O 1
ATOM 1043 N N . SER A 1 130 ? 6.352 -0.923 10.812 1 96.25 130 SER A N 1
ATOM 1044 C CA . SER A 1 130 ? 5.754 0.343 11.227 1 96.25 130 SER A CA 1
ATOM 1045 C C . SER A 1 130 ? 4.355 0.507 10.648 1 96.25 130 SER A C 1
ATOM 1047 O O . SER A 1 130 ? 3.689 1.516 10.891 1 96.25 130 SER A O 1
ATOM 1049 N N . GLU A 1 131 ? 3.893 -0.493 9.883 1 98.38 131 GLU A N 1
ATOM 1050 C CA . GLU A 1 131 ? 2.578 -0.355 9.258 1 98.38 131 GLU A CA 1
ATOM 1051 C C . GLU A 1 131 ? 1.466 -0.445 10.297 1 98.38 131 GLU A C 1
ATOM 1053 O O . GLU A 1 131 ? 1.479 -1.331 11.156 1 98.38 131 GLU A O 1
ATOM 1058 N N . MET A 1 132 ? 0.561 0.504 10.266 1 98.75 132 MET A N 1
ATOM 1059 C CA . MET A 1 132 ? -0.696 0.466 11.008 1 98.75 132 MET A CA 1
ATOM 1060 C C . MET A 1 132 ? -1.889 0.561 10.062 1 98.75 132 MET A C 1
ATOM 1062 O O . MET A 1 132 ? -1.78 1.13 8.977 1 98.75 132 MET A O 1
ATOM 1066 N N . GLU A 1 133 ? -2.969 -0.067 10.484 1 98.75 133 GLU A N 1
ATOM 1067 C CA . GLU A 1 133 ? -4.145 -0.064 9.617 1 98.75 133 GLU A CA 1
ATOM 1068 C C . GLU A 1 133 ? -5.426 0.095 10.43 1 98.75 133 GLU A C 1
ATOM 1070 O O . GLU A 1 133 ? -5.43 -0.122 11.641 1 98.75 133 GLU A O 1
ATOM 1075 N N . LEU A 1 134 ? -6.445 0.562 9.828 1 98.69 134 LEU A N 1
ATOM 1076 C CA . LEU A 1 134 ? -7.801 0.708 10.344 1 98.69 134 LEU A CA 1
ATOM 1077 C C . LEU A 1 134 ? -8.828 0.333 9.289 1 98.69 134 LEU A C 1
ATOM 1079 O O . LEU A 1 134 ? -8.797 0.854 8.172 1 98.69 134 LEU A O 1
ATOM 1083 N N . PHE A 1 135 ? -9.656 -0.648 9.594 1 98.25 135 PHE A N 1
ATOM 1084 C CA . PHE A 1 135 ? -10.781 -0.957 8.719 1 98.25 135 PHE A CA 1
ATOM 1085 C C . PHE A 1 135 ? -12.016 -0.149 9.117 1 98.25 135 PHE A C 1
ATOM 1087 O O . PHE A 1 135 ? -12.312 -0.005 10.305 1 98.25 135 PHE A O 1
ATOM 1094 N N . ILE A 1 136 ? -12.719 0.377 8.18 1 96.62 136 ILE A N 1
ATOM 1095 C CA . ILE A 1 136 ? -13.844 1.257 8.492 1 96.62 136 ILE A CA 1
ATOM 1096 C C . ILE A 1 136 ? -15.07 0.831 7.691 1 96.62 136 ILE A C 1
ATOM 1098 O O . ILE A 1 136 ? -14.945 0.196 6.641 1 96.62 136 ILE A O 1
ATOM 1102 N N . MET B 1 1 ? 5.953 22.234 3.721 1 94.12 1 MET B N 1
ATOM 1103 C CA . MET B 1 1 ? 5.73 21.562 5 1 94.12 1 MET B CA 1
ATOM 1104 C C . MET B 1 1 ? 6.148 20.094 4.93 1 94.12 1 MET B C 1
ATOM 1106 O O . MET B 1 1 ? 6.734 19.562 5.875 1 94.12 1 MET B O 1
ATOM 1110 N N . ARG B 1 2 ? 5.914 19.469 3.775 1 94.75 2 ARG B N 1
ATOM 1111 C CA . ARG B 1 2 ? 6.426 18.125 3.604 1 94.75 2 ARG B CA 1
ATOM 1112 C C . ARG B 1 2 ? 7.949 18.094 3.705 1 94.75 2 ARG B C 1
ATOM 1114 O O . ARG B 1 2 ? 8.516 17.188 4.324 1 94.75 2 ARG B O 1
ATOM 1121 N N . LEU B 1 3 ? 8.539 19.109 3.119 1 95.56 3 LEU B N 1
ATOM 1122 C CA . LEU B 1 3 ? 10 19.203 3.189 1 95.56 3 LEU B CA 1
ATOM 1123 C C . LEU B 1 3 ? 10.461 19.391 4.629 1 95.56 3 LEU B C 1
ATOM 1125 O O . LEU B 1 3 ? 11.453 18.797 5.051 1 95.56 3 LEU B O 1
ATOM 1129 N N . GLU B 1 4 ? 9.773 20.234 5.383 1 95.25 4 GLU B N 1
ATOM 1130 C CA . GLU B 1 4 ? 10.094 20.438 6.793 1 95.25 4 GLU B CA 1
ATOM 1131 C C . GLU B 1 4 ? 9.992 19.125 7.578 1 95.25 4 GLU B C 1
ATOM 1133 O O . GLU B 1 4 ? 10.836 18.859 8.438 1 95.25 4 GLU B O 1
ATOM 1138 N N . LEU B 1 5 ? 9.008 18.359 7.234 1 95.19 5 LEU B N 1
ATOM 1139 C CA . LEU B 1 5 ? 8.852 17.047 7.852 1 95.19 5 LEU B CA 1
ATOM 1140 C C . LEU B 1 5 ? 10.07 16.156 7.578 1 95.19 5 LEU B C 1
ATOM 1142 O O . LEU B 1 5 ? 10.641 15.578 8.5 1 95.19 5 LEU B O 1
ATOM 1146 N N . PHE B 1 6 ? 10.477 16.047 6.297 1 96.75 6 PHE B N 1
ATOM 1147 C CA . PHE B 1 6 ? 11.602 15.211 5.906 1 96.75 6 PHE B CA 1
ATOM 1148 C C . PHE B 1 6 ? 12.883 15.68 6.582 1 96.75 6 PHE B C 1
ATOM 1150 O O . PHE B 1 6 ? 13.703 14.859 7.004 1 96.75 6 PHE B O 1
ATOM 1157 N N . LYS B 1 7 ? 13.016 17 6.75 1 95.81 7 LYS B N 1
ATOM 1158 C CA . LYS B 1 7 ? 14.195 17.547 7.418 1 95.81 7 LYS B CA 1
ATOM 1159 C C . LYS B 1 7 ? 14.211 17.172 8.898 1 95.81 7 LYS B C 1
ATOM 1161 O O . LYS B 1 7 ? 15.25 16.766 9.43 1 95.81 7 LYS B O 1
ATOM 1166 N N . GLU B 1 8 ? 13.117 17.281 9.492 1 93.75 8 GLU B N 1
ATOM 1167 C CA . GLU B 1 8 ? 13.008 16.938 10.906 1 93.75 8 GLU B CA 1
ATOM 1168 C C . GLU B 1 8 ? 13.305 15.469 11.148 1 93.75 8 GLU B C 1
ATOM 1170 O O . GLU B 1 8 ? 13.867 15.102 12.188 1 93.75 8 GLU B O 1
ATOM 1175 N N . LEU B 1 9 ? 12.969 14.602 10.211 1 92.12 9 LEU B N 1
ATOM 1176 C CA . LEU B 1 9 ? 13.18 13.164 10.344 1 92.12 9 LEU B CA 1
ATOM 1177 C C . LEU B 1 9 ? 14.586 12.773 9.906 1 92.12 9 LEU B C 1
ATOM 1179 O O . LEU B 1 9 ? 14.984 11.617 10.023 1 92.12 9 LEU B O 1
ATOM 1183 N N . GLY B 1 10 ? 15.336 13.758 9.391 1 93.38 10 GLY B N 1
ATOM 1184 C CA . GLY B 1 10 ? 16.688 13.484 8.922 1 93.38 10 GLY B CA 1
ATOM 1185 C C . GLY B 1 10 ? 16.719 12.773 7.582 1 93.38 10 GLY B C 1
ATOM 1186 O O . GLY B 1 10 ? 17.719 12.148 7.227 1 93.38 10 GLY B O 1
ATOM 1187 N N . GLU B 1 11 ? 15.617 12.812 6.77 1 94.88 11 GLU B N 1
ATOM 1188 C CA . GLU B 1 11 ? 15.516 12.125 5.488 1 94.88 11 GLU B CA 1
ATOM 1189 C C . GLU B 1 11 ? 16.031 13 4.348 1 94.88 11 GLU B C 1
ATOM 1191 O O . GLU B 1 11 ? 16.281 12.516 3.248 1 94.88 11 GLU B O 1
ATOM 1196 N N . VAL B 1 12 ? 16.078 14.281 4.555 1 96.75 12 VAL B N 1
ATOM 1197 C CA . VAL B 1 12 ? 16.703 15.266 3.676 1 96.75 12 VAL B CA 1
ATOM 1198 C C . VAL B 1 12 ? 17.719 16.094 4.457 1 96.75 12 VAL B C 1
ATOM 1200 O O . VAL B 1 12 ? 17.375 16.719 5.469 1 96.75 12 VAL B O 1
ATOM 1203 N N . ARG B 1 13 ? 19 16.172 3.994 1 96.75 13 ARG B N 1
ATOM 1204 C CA . ARG B 1 13 ? 20.062 16.734 4.828 1 96.75 13 ARG B CA 1
ATOM 1205 C C . ARG B 1 13 ? 20.875 17.766 4.055 1 96.75 13 ARG B C 1
ATOM 1207 O O . ARG B 1 13 ? 21.656 18.516 4.645 1 96.75 13 ARG B O 1
ATOM 1214 N N . SER B 1 14 ? 20.719 17.797 2.748 1 97.38 14 SER B N 1
ATOM 1215 C CA . SER B 1 14 ? 21.5 18.703 1.933 1 97.38 14 SER B CA 1
ATOM 1216 C C . SER B 1 14 ? 20.625 19.531 1 1 97.38 14 SER B C 1
ATOM 1218 O O . SER B 1 14 ? 19.469 19.172 0.759 1 97.38 14 SER B O 1
ATOM 1220 N N . GLY B 1 15 ? 21.203 20.578 0.575 1 96.94 15 GLY B N 1
ATOM 1221 C CA . GLY B 1 15 ? 20.484 21.406 -0.391 1 96.94 15 GLY B CA 1
ATOM 1222 C C . GLY B 1 15 ? 20.172 20.672 -1.679 1 96.94 15 GLY B C 1
ATOM 1223 O O . GLY B 1 15 ? 19.094 20.859 -2.254 1 96.94 15 GLY B O 1
ATOM 1224 N N . GLN B 1 16 ? 21.062 19.906 -2.074 1 97.38 16 GLN B N 1
ATOM 1225 C CA . GLN B 1 16 ? 20.844 19.125 -3.279 1 97.38 16 GLN B CA 1
ATOM 1226 C C . GLN B 1 16 ? 19.688 18.141 -3.102 1 97.38 16 GLN B C 1
ATOM 1228 O O . GLN B 1 16 ? 18.828 18.031 -3.977 1 97.38 16 GLN B O 1
ATOM 1233 N N . GLU B 1 17 ? 19.734 17.469 -1.975 1 97.88 17 GLU B N 1
ATOM 1234 C CA . GLU B 1 17 ? 18.641 16.547 -1.669 1 97.88 17 GLU B CA 1
ATOM 1235 C C . GLU B 1 17 ? 17.297 17.281 -1.59 1 97.88 17 GLU B C 1
ATOM 1237 O O . GLU B 1 17 ? 16.281 16.781 -2.07 1 97.88 17 GLU B O 1
ATOM 1242 N N . GLU B 1 18 ? 17.297 18.453 -0.986 1 97.81 18 GLU B N 1
ATOM 1243 C CA . GLU B 1 18 ? 16.094 19.266 -0.874 1 97.81 18 GLU B CA 1
ATOM 1244 C C . GLU B 1 18 ? 15.539 19.625 -2.25 1 97.81 18 GLU B C 1
ATOM 1246 O O . GLU B 1 18 ? 14.336 19.5 -2.486 1 97.81 18 GLU B O 1
ATOM 1251 N N . THR B 1 19 ? 16.406 20.016 -3.133 1 98.06 19 THR B N 1
ATOM 1252 C CA . THR B 1 19 ? 16 20.406 -4.48 1 98.06 19 THR B CA 1
ATOM 1253 C C . THR B 1 19 ? 15.398 19.219 -5.223 1 98.06 19 THR B C 1
ATOM 1255 O O . THR B 1 19 ? 14.375 19.375 -5.898 1 98.06 19 THR B O 1
ATOM 1258 N N . LEU B 1 20 ? 15.953 18.109 -5.09 1 97.38 20 LEU B N 1
ATOM 1259 C CA . LEU B 1 20 ? 15.469 16.906 -5.75 1 97.38 20 LEU B CA 1
ATOM 1260 C C . LEU B 1 20 ? 14.062 16.562 -5.27 1 97.38 20 LEU B C 1
ATOM 1262 O O . LEU B 1 20 ? 13.164 16.328 -6.082 1 97.38 20 LEU B O 1
ATOM 1266 N N . VAL B 1 21 ? 13.875 16.547 -3.967 1 97.38 21 VAL B N 1
ATOM 1267 C CA . VAL B 1 21 ? 12.602 16.156 -3.385 1 97.38 21 VAL B CA 1
ATOM 1268 C C . VAL B 1 21 ? 11.531 17.188 -3.707 1 97.38 21 VAL B C 1
ATOM 1270 O O . VAL B 1 21 ? 10.398 16.844 -4.035 1 97.38 21 VAL B O 1
ATOM 1273 N N . LEU B 1 22 ? 11.914 18.453 -3.656 1 97.25 22 LEU B N 1
ATOM 1274 C CA . LEU B 1 22 ? 10.969 19.531 -3.934 1 97.25 22 LEU B CA 1
ATOM 1275 C C . LEU B 1 22 ? 10.484 19.469 -5.379 1 97.25 22 LEU B C 1
ATOM 1277 O O . LEU B 1 22 ? 9.289 19.594 -5.641 1 97.25 22 LEU B O 1
ATOM 1281 N N . THR B 1 23 ? 11.414 19.297 -6.297 1 98 23 THR B N 1
ATOM 1282 C CA . THR B 1 23 ? 11.078 19.25 -7.715 1 98 23 THR B CA 1
ATOM 1283 C C . THR B 1 23 ? 10.188 18.047 -8.023 1 98 23 THR B C 1
ATOM 1285 O O . THR B 1 23 ? 9.164 18.188 -8.703 1 98 23 THR B O 1
ATOM 1288 N N . ALA B 1 24 ? 10.531 16.938 -7.508 1 97.75 24 ALA B N 1
ATOM 1289 C CA . ALA B 1 24 ? 9.75 15.727 -7.742 1 97.75 24 ALA B CA 1
ATOM 1290 C C . ALA B 1 24 ? 8.359 15.836 -7.121 1 97.75 24 ALA B C 1
ATOM 1292 O O . ALA B 1 24 ? 7.371 15.422 -7.727 1 97.75 24 ALA B O 1
ATOM 1293 N N . THR B 1 25 ? 8.336 16.406 -5.906 1 97.75 25 THR B N 1
ATOM 1294 C CA . THR B 1 25 ? 7.059 16.531 -5.203 1 97.75 25 THR B CA 1
ATOM 1295 C C . THR B 1 25 ? 6.133 17.5 -5.945 1 97.75 25 THR B C 1
ATOM 1297 O O . THR B 1 25 ? 4.938 17.219 -6.094 1 97.75 25 THR B O 1
ATOM 1300 N N . LYS B 1 26 ? 6.684 18.594 -6.367 1 96.94 26 LYS B N 1
ATOM 1301 C CA . LYS B 1 26 ? 5.887 19.562 -7.117 1 96.94 26 LYS B CA 1
ATOM 1302 C C . LYS B 1 26 ? 5.262 18.922 -8.352 1 96.94 26 LYS B C 1
ATOM 1304 O O . LYS B 1 26 ? 4.066 19.078 -8.602 1 96.94 26 LYS B O 1
ATOM 1309 N N . LYS B 1 27 ? 6.039 18.203 -9.086 1 96.44 27 LYS B N 1
ATOM 1310 C CA . LYS B 1 27 ? 5.551 17.516 -10.281 1 96.44 27 LYS B CA 1
ATOM 1311 C C . LYS B 1 27 ? 4.445 16.531 -9.93 1 96.44 27 LYS B C 1
ATOM 1313 O O . LYS B 1 27 ? 3.41 16.484 -10.602 1 96.44 27 LYS B O 1
ATOM 1318 N N . TYR B 1 28 ? 4.672 15.773 -8.891 1 97.19 28 TYR B N 1
ATOM 1319 C CA . TYR B 1 28 ? 3.697 14.789 -8.453 1 97.19 28 TYR B CA 1
ATOM 1320 C C . TYR B 1 28 ? 2.375 15.445 -8.086 1 97.19 28 TYR B C 1
ATOM 1322 O O . TYR B 1 28 ? 1.311 15.016 -8.531 1 97.19 28 TYR B O 1
ATOM 1330 N N . LEU B 1 29 ? 2.455 16.453 -7.285 1 96.19 29 LEU B N 1
ATOM 1331 C CA . LEU B 1 29 ? 1.249 17.078 -6.762 1 96.19 29 LEU B CA 1
ATOM 1332 C C . LEU B 1 29 ? 0.465 17.766 -7.879 1 96.19 29 LEU B C 1
ATOM 1334 O O . LEU B 1 29 ? -0.768 17.781 -7.855 1 96.19 29 LEU B O 1
ATOM 1338 N N . GLU B 1 30 ? 1.132 18.312 -8.797 1 94.94 30 GLU B N 1
ATOM 1339 C CA . GLU B 1 30 ? 0.472 18.953 -9.938 1 94.94 30 GLU B CA 1
ATOM 1340 C C . GLU B 1 30 ? -0.426 17.953 -10.68 1 94.94 30 GLU B C 1
ATOM 1342 O O . GLU B 1 30 ? -1.535 18.297 -11.086 1 94.94 30 GLU B O 1
ATOM 1347 N N . GLU B 1 31 ? -0.025 16.781 -10.773 1 94 31 GLU B N 1
ATOM 1348 C CA . GLU B 1 31 ? -0.787 15.742 -11.469 1 94 31 GLU B CA 1
ATOM 1349 C C . GLU B 1 31 ? -1.82 15.102 -10.547 1 94 31 GLU B C 1
ATOM 1351 O O . GLU B 1 31 ? -2.994 14.992 -10.906 1 94 31 GLU B O 1
ATOM 1356 N N . ALA B 1 32 ? -1.389 14.734 -9.375 1 93.06 32 ALA B N 1
ATOM 1357 C CA . ALA B 1 32 ? -2.197 13.922 -8.477 1 93.06 32 ALA B CA 1
ATOM 1358 C C . ALA B 1 32 ? -3.383 14.719 -7.934 1 93.06 32 ALA B C 1
ATOM 1360 O O . ALA B 1 32 ? -4.457 14.156 -7.695 1 93.06 32 ALA B O 1
ATOM 1361 N N . LEU B 1 33 ? -3.221 15.969 -7.711 1 90.69 33 LEU B N 1
ATOM 1362 C CA . LEU B 1 33 ? -4.309 16.812 -7.223 1 90.69 33 LEU B CA 1
ATOM 1363 C C . LEU B 1 33 ? -5.387 16.969 -8.289 1 90.69 33 LEU B C 1
ATOM 1365 O O . LEU B 1 33 ? -6.578 16.984 -7.98 1 90.69 33 LEU B O 1
ATOM 1369 N N . SER B 1 34 ? -5 17.031 -9.531 1 89.75 34 SER B N 1
ATOM 1370 C CA . SER B 1 34 ? -5.93 17.234 -10.641 1 89.75 34 SER B CA 1
ATOM 1371 C C . SER B 1 34 ? -6.727 15.961 -10.93 1 89.75 34 SER B C 1
ATOM 1373 O O . SER B 1 34 ? -7.887 16.031 -11.336 1 89.75 34 SER B O 1
ATOM 1375 N N . ASN B 1 35 ? -6.156 14.805 -10.641 1 87.88 35 ASN B N 1
ATOM 1376 C CA . ASN B 1 35 ? -6.801 13.531 -10.938 1 87.88 35 ASN B CA 1
ATOM 1377 C C . ASN B 1 35 ? -7.465 12.938 -9.695 1 87.88 35 ASN B C 1
ATOM 1379 O O . ASN B 1 35 ? -7.898 11.789 -9.711 1 87.88 35 ASN B O 1
ATOM 1383 N N . ASN B 1 36 ? -7.457 13.633 -8.562 1 86.62 36 ASN B N 1
ATOM 1384 C CA . ASN B 1 36 ? -8.055 13.234 -7.293 1 86.62 36 ASN B CA 1
ATOM 1385 C C . ASN B 1 36 ? -7.398 11.961 -6.746 1 86.62 36 ASN B C 1
ATOM 1387 O O . ASN B 1 36 ? -8.078 11.109 -6.176 1 86.62 36 ASN B O 1
ATOM 1391 N N . GLU B 1 37 ? -6.16 11.828 -7.016 1 91.81 37 GLU B N 1
ATOM 1392 C CA . GLU B 1 37 ? -5.391 10.688 -6.523 1 91.81 37 GLU B CA 1
ATOM 1393 C C . GLU B 1 37 ? -4.73 11 -5.188 1 91.81 37 GLU B C 1
ATOM 1395 O O . GLU B 1 37 ? -4.266 10.102 -4.488 1 91.81 37 GLU B O 1
ATOM 1400 N N . PHE B 1 38 ? -4.672 12.273 -4.914 1 96.44 38 PHE B N 1
ATOM 1401 C CA . PHE B 1 38 ? -4.137 12.789 -3.658 1 96.44 38 PHE B CA 1
ATOM 1402 C C . PHE B 1 38 ? -5.102 13.781 -3.021 1 96.44 38 PHE B C 1
ATOM 1404 O O . PHE B 1 38 ? -5.582 14.703 -3.682 1 96.44 38 PHE B O 1
ATOM 1411 N N . ILE B 1 39 ? -5.418 13.547 -1.775 1 97.06 39 ILE B N 1
ATOM 1412 C CA . ILE B 1 39 ? -6.301 14.422 -1.016 1 97.06 39 ILE B CA 1
ATOM 1413 C C . ILE B 1 39 ? -5.574 14.945 0.221 1 97.06 39 ILE B C 1
ATOM 1415 O O . ILE B 1 39 ? -4.891 14.188 0.913 1 97.06 39 ILE B O 1
ATOM 1419 N N . SER B 1 40 ? -5.699 16.203 0.458 1 97.31 40 SER B N 1
ATOM 1420 C CA . SER B 1 40 ? -5.023 16.812 1.597 1 97.31 40 SER B CA 1
ATOM 1421 C C . SER B 1 40 ? -5.938 17.797 2.318 1 97.31 40 SER B C 1
ATOM 1423 O O . SER B 1 40 ? -6.68 18.547 1.678 1 97.31 40 SER B O 1
ATOM 1425 N N . PHE B 1 41 ? -5.898 17.719 3.594 1 98.19 41 PHE B N 1
ATOM 1426 C CA . PHE B 1 41 ? -6.535 18.703 4.453 1 98.19 41 PHE B CA 1
ATOM 1427 C C . PHE B 1 41 ? -5.492 19.547 5.191 1 98.19 41 PHE B C 1
ATOM 1429 O O . PHE B 1 41 ? -4.492 19 5.676 1 98.19 41 PHE B O 1
ATOM 1436 N N . LEU B 1 42 ? -5.77 20.844 5.266 1 98.12 42 LEU B N 1
ATOM 1437 C CA . LEU B 1 42 ? -4.84 21.781 5.875 1 98.12 42 LEU B CA 1
ATOM 1438 C C . LEU B 1 42 ? -5.504 22.531 7.016 1 98.12 42 LEU B C 1
ATOM 1440 O O . LEU B 1 42 ? -6.703 22.828 6.961 1 98.12 42 LEU B O 1
ATOM 1444 N N . ALA B 1 43 ? -4.715 22.781 7.992 1 98.31 43 ALA B N 1
ATOM 1445 C CA . ALA B 1 43 ? -5.125 23.734 9.023 1 98.31 43 ALA B CA 1
ATOM 1446 C C . ALA B 1 43 ? -4.434 25.094 8.82 1 98.31 43 ALA B C 1
ATOM 1448 O O . ALA B 1 43 ? -3.219 25.141 8.633 1 98.31 43 ALA B O 1
ATOM 1449 N N . LEU B 1 44 ? -5.195 26.172 8.953 1 97.69 44 LEU B N 1
ATOM 1450 C CA . LEU B 1 44 ? -4.664 27.516 8.734 1 97.69 44 LEU B CA 1
ATOM 1451 C C . LEU B 1 44 ? -4.809 28.375 9.992 1 97.69 44 LEU B C 1
ATOM 1453 O O . LEU B 1 44 ? -5.793 28.234 10.727 1 97.69 44 LEU B O 1
ATOM 1457 N N . SER B 1 45 ? -3.873 29.047 10.273 1 96.19 45 SER B N 1
ATOM 1458 C CA . SER B 1 45 ? -3.912 30.156 11.227 1 96.19 45 SER B CA 1
ATOM 1459 C C . SER B 1 45 ? -3.566 31.484 10.555 1 96.19 45 SER B C 1
ATOM 1461 O O . SER B 1 45 ? -2.463 31.656 10.031 1 96.19 45 SER B O 1
ATOM 1463 N N . ASN B 1 46 ? -4.496 32.5 10.594 1 94.69 46 ASN B N 1
ATOM 1464 C CA . ASN B 1 46 ? -4.305 33.781 9.93 1 94.69 46 ASN B CA 1
ATOM 1465 C C . ASN B 1 46 ? -3.828 33.594 8.492 1 94.69 46 ASN B C 1
ATOM 1467 O O . ASN B 1 46 ? -2.83 34.188 8.086 1 94.69 46 ASN B O 1
ATOM 1471 N N . HIS B 1 47 ? -4.289 32.656 7.699 1 94.56 47 HIS B N 1
ATOM 1472 C CA . HIS B 1 47 ? -4.098 32.406 6.277 1 94.56 47 HIS B CA 1
ATOM 1473 C C . HIS B 1 47 ? -2.785 31.656 6.031 1 94.56 47 HIS B C 1
ATOM 1475 O O . HIS B 1 47 ? -2.396 31.438 4.879 1 94.56 47 HIS B O 1
ATOM 1481 N N . ASN B 1 48 ? -2.119 31.344 7.133 1 96.31 48 ASN B N 1
ATOM 1482 C CA . ASN B 1 48 ? -0.911 30.531 7.012 1 96.31 48 ASN B CA 1
ATOM 1483 C C . ASN B 1 48 ? -1.184 29.078 7.332 1 96.31 48 ASN B C 1
ATOM 1485 O O . ASN B 1 48 ? -1.856 28.766 8.312 1 96.31 48 ASN B O 1
ATOM 1489 N N . VAL B 1 49 ? -0.617 28.234 6.512 1 97.56 49 VAL B N 1
ATOM 1490 C CA . VAL B 1 49 ? -0.754 26.812 6.777 1 97.56 49 VAL B CA 1
ATOM 1491 C C . VAL B 1 49 ? 0.131 26.406 7.957 1 97.56 49 VAL B C 1
ATOM 1493 O O . VAL B 1 49 ? 1.337 26.672 7.949 1 97.56 49 VAL B O 1
ATOM 1496 N N . ILE B 1 50 ? -0.479 25.781 8.984 1 98.12 50 ILE B N 1
ATOM 1497 C CA . ILE B 1 50 ? 0.302 25.469 10.18 1 98.12 50 ILE B CA 1
ATOM 1498 C C . ILE B 1 50 ? 0.314 23.953 10.398 1 98.12 50 ILE B C 1
ATOM 1500 O O . ILE B 1 50 ? 1.094 23.453 11.203 1 98.12 50 ILE B O 1
ATOM 1504 N N . SER B 1 51 ? -0.532 23.219 9.711 1 98.62 51 SER B N 1
ATOM 1505 C CA . SER B 1 51 ? -0.584 21.766 9.781 1 98.62 51 SER B CA 1
ATOM 1506 C C . SER B 1 51 ? -1.122 21.172 8.484 1 98.62 51 SER B C 1
ATOM 1508 O O . SER B 1 51 ? -2.004 21.75 7.848 1 98.62 51 SER B O 1
ATOM 1510 N N . ILE B 1 52 ? -0.521 19.969 8.117 1 98.56 52 ILE B N 1
ATOM 1511 C CA . ILE B 1 52 ? -0.943 19.359 6.859 1 98.56 52 ILE B CA 1
ATOM 1512 C C . ILE B 1 52 ? -1.193 17.859 7.07 1 98.56 52 ILE B C 1
ATOM 1514 O O . ILE B 1 52 ? -0.702 17.281 8.039 1 98.56 52 ILE B O 1
ATOM 1518 N N . SER B 1 53 ? -1.982 17.297 6.246 1 98.5 53 SER B N 1
ATOM 1519 C CA . SER B 1 53 ? -2.217 15.867 6.078 1 98.5 53 SER B CA 1
ATOM 1520 C C . SER B 1 53 ? -2.266 15.484 4.602 1 98.5 53 SER B C 1
ATOM 1522 O O . SER B 1 53 ? -2.389 16.359 3.734 1 98.5 53 SER B O 1
ATOM 1524 N N . GLY B 1 54 ? -2.115 14.227 4.348 1 97.69 54 GLY B N 1
ATOM 1525 C CA . GLY B 1 54 ? -2.27 13.719 2.992 1 97.69 54 GLY B CA 1
ATOM 1526 C C . GLY B 1 54 ? -2.742 12.281 2.941 1 97.69 54 GLY B C 1
ATOM 1527 O O . GLY B 1 54 ? -2.473 11.5 3.857 1 97.69 54 GLY B O 1
ATOM 1528 N N . MET B 1 55 ? -3.393 11.969 1.877 1 97.75 55 MET B N 1
ATOM 1529 C CA . MET B 1 55 ? -3.77 10.57 1.652 1 97.75 55 MET B CA 1
ATOM 1530 C C . MET B 1 55 ? -3.754 10.234 0.165 1 97.75 55 MET B C 1
ATOM 1532 O O . MET B 1 55 ? -4.102 11.078 -0.668 1 97.75 55 MET B O 1
ATOM 1536 N N . VAL B 1 56 ? -3.297 9.102 -0.112 1 98 56 VAL B N 1
ATOM 1537 C CA . VAL B 1 56 ? -3.27 8.547 -1.463 1 98 56 VAL B CA 1
ATOM 1538 C C . VAL B 1 56 ? -4.258 7.391 -1.567 1 98 56 VAL B C 1
ATOM 1540 O O . VAL B 1 56 ? -4.309 6.531 -0.684 1 98 56 VAL B O 1
ATOM 1543 N N . LEU B 1 57 ? -5.027 7.434 -2.594 1 95.81 57 LEU B N 1
ATOM 1544 C CA . LEU B 1 57 ? -5.965 6.336 -2.826 1 95.81 57 LEU B CA 1
ATOM 1545 C C . LEU B 1 57 ? -5.301 5.219 -3.625 1 95.81 57 LEU B C 1
ATOM 1547 O O . LEU B 1 57 ? -4.496 5.48 -4.52 1 95.81 57 LEU B O 1
ATOM 1551 N N . PHE B 1 58 ? -5.633 4.023 -3.209 1 93.31 58 PHE B N 1
ATOM 1552 C CA . PHE B 1 58 ? -5.074 2.807 -3.785 1 93.31 58 PHE B CA 1
ATOM 1553 C C . PHE B 1 58 ? -6.164 1.762 -4 1 93.31 58 PHE B C 1
ATOM 1555 O O . PHE B 1 58 ? -6.992 1.53 -3.117 1 93.31 58 PHE B O 1
ATOM 1562 N N . LYS B 1 59 ? -6.152 1.201 -5.227 1 95.25 59 LYS B N 1
ATOM 1563 C CA . LYS B 1 59 ? -7.082 0.108 -5.484 1 95.25 59 LYS B CA 1
ATOM 1564 C C . LYS B 1 59 ? -6.34 -1.206 -5.707 1 95.25 59 LYS B C 1
ATOM 1566 O O . LYS B 1 59 ? -5.41 -1.27 -6.516 1 95.25 59 LYS B O 1
ATOM 1571 N N . ARG B 1 60 ? -6.668 -2.193 -4.992 1 96.75 60 ARG B N 1
ATOM 1572 C CA . ARG B 1 60 ? -6.141 -3.539 -5.184 1 96.75 60 ARG B CA 1
ATOM 1573 C C . ARG B 1 60 ? -7.266 -4.539 -5.434 1 96.75 60 ARG B C 1
ATOM 1575 O O . ARG B 1 60 ? -8.438 -4.207 -5.273 1 96.75 60 ARG B O 1
ATOM 1582 N N . PRO B 1 61 ? -6.918 -5.754 -5.871 1 97.62 61 PRO B N 1
ATOM 1583 C CA . PRO B 1 61 ? -7.984 -6.742 -6.055 1 97.62 61 PRO B CA 1
ATOM 1584 C C . PRO B 1 61 ? -8.82 -6.945 -4.797 1 97.62 61 PRO B C 1
ATOM 1586 O O . PRO B 1 61 ? -8.281 -6.957 -3.686 1 97.62 61 PRO B O 1
ATOM 1589 N N . PRO B 1 62 ? -10.102 -7.121 -5.023 1 97.5 62 PRO B N 1
ATOM 1590 C CA . PRO B 1 62 ? -11.062 -7.191 -3.916 1 97.5 62 PRO B CA 1
ATOM 1591 C C . PRO B 1 62 ? -10.844 -8.414 -3.027 1 97.5 62 PRO B C 1
ATOM 1593 O O . PRO B 1 62 ? -10.297 -9.422 -3.48 1 97.5 62 PRO B O 1
ATOM 1596 N N . TYR B 1 63 ? -11.242 -8.32 -1.816 1 97.12 63 TYR B N 1
ATOM 1597 C CA . TYR B 1 63 ? -11.391 -9.391 -0.838 1 97.12 63 TYR B CA 1
ATOM 1598 C C . TYR B 1 63 ? -12.602 -9.148 0.057 1 97.12 63 TYR B C 1
ATOM 1600 O O . TYR B 1 63 ? -13.25 -8.109 -0.036 1 97.12 63 TYR B O 1
ATOM 1608 N N . LEU B 1 64 ? -13.031 -10.055 0.795 1 96.56 64 LEU B N 1
ATOM 1609 C CA . LEU B 1 64 ? -14.32 -10.016 1.471 1 96.56 64 LEU B CA 1
ATOM 1610 C C . LEU B 1 64 ? -14.453 -8.766 2.33 1 96.56 64 LEU B C 1
ATOM 1612 O O . LEU B 1 64 ? -15.492 -8.102 2.314 1 96.56 64 LEU B O 1
ATOM 1616 N N . ALA B 1 65 ? -13.445 -8.414 3.072 1 96.31 65 ALA B N 1
ATOM 1617 C CA . ALA B 1 65 ? -13.508 -7.262 3.967 1 96.31 65 ALA B CA 1
ATOM 1618 C C . ALA B 1 65 ? -13.477 -5.953 3.178 1 96.31 65 ALA B C 1
ATOM 1620 O O . ALA B 1 65 ? -13.688 -4.875 3.74 1 96.31 65 ALA B O 1
ATOM 1621 N N . ASN B 1 66 ? -13.25 -6 1.907 1 97.94 66 ASN B N 1
ATOM 1622 C CA . ASN B 1 66 ? -13.141 -4.848 1.021 1 97.94 66 ASN B CA 1
ATOM 1623 C C . ASN B 1 66 ? -13.461 -5.219 -0.423 1 97.94 66 ASN B C 1
ATOM 1625 O O . ASN B 1 66 ? -12.57 -5.293 -1.267 1 97.94 66 ASN B O 1
ATOM 1629 N N . LEU B 1 67 ? -14.656 -5.273 -0.753 1 97.19 67 LEU B N 1
ATOM 1630 C CA . LEU B 1 67 ? -15.117 -5.816 -2.027 1 97.19 67 LEU B CA 1
ATOM 1631 C C . LEU B 1 67 ? -14.906 -4.812 -3.154 1 97.19 67 LEU B C 1
ATOM 1633 O O . LEU B 1 67 ? -14.953 -5.176 -4.332 1 97.19 67 LEU B O 1
ATOM 1637 N N . LYS B 1 68 ? -14.672 -3.578 -2.84 1 96.31 68 LYS B N 1
ATOM 1638 C CA . LYS B 1 68 ? -14.352 -2.588 -3.863 1 96.31 68 LYS B CA 1
ATOM 1639 C C . LYS B 1 68 ? -12.844 -2.477 -4.07 1 96.31 68 LYS B C 1
ATOM 1641 O O . LYS B 1 68 ? -12.383 -1.896 -5.055 1 96.31 68 LYS B O 1
ATOM 1646 N N . GLY B 1 69 ? -12.094 -2.912 -3.049 1 97.56 69 GLY B N 1
ATOM 1647 C CA . GLY B 1 69 ? -10.641 -2.912 -3.125 1 97.56 69 GLY B CA 1
ATOM 1648 C C . GLY B 1 69 ? -10.031 -1.553 -2.85 1 97.56 69 GLY B C 1
ATOM 1649 O O . GLY B 1 69 ? -8.805 -1.393 -2.908 1 97.56 69 GLY B O 1
ATOM 1650 N N . LEU B 1 70 ? -10.859 -0.553 -2.535 1 97.19 70 LEU B N 1
ATOM 1651 C CA . LEU B 1 70 ? -10.375 0.814 -2.373 1 97.19 70 LEU B CA 1
ATOM 1652 C C . LEU B 1 70 ? -9.766 1.015 -0.992 1 97.19 70 LEU B C 1
ATOM 1654 O O . LEU B 1 70 ? -10.391 0.707 0.022 1 97.19 70 LEU B O 1
ATOM 1658 N N . GLU B 1 71 ? -8.539 1.474 -0.96 1 98.12 71 GLU B N 1
ATOM 1659 C CA . GLU B 1 71 ? -7.801 1.749 0.268 1 98.12 71 GLU B CA 1
ATOM 1660 C C . GLU B 1 71 ? -7.211 3.158 0.255 1 98.12 71 GLU B C 1
ATOM 1662 O O . GLU B 1 71 ? -7.152 3.803 -0.795 1 98.12 71 GLU B O 1
ATOM 1667 N N . ALA B 1 72 ? -6.879 3.658 1.424 1 98.5 72 ALA B N 1
ATOM 1668 C CA . ALA B 1 72 ? -6.25 4.969 1.559 1 98.5 72 ALA B CA 1
ATOM 1669 C C . ALA B 1 72 ? -4.957 4.879 2.367 1 98.5 72 ALA B C 1
ATOM 1671 O O . ALA B 1 72 ? -4.938 4.293 3.451 1 98.5 72 ALA B O 1
ATOM 1672 N N . TYR B 1 73 ? -3.957 5.379 1.839 1 98.81 73 TYR B N 1
ATOM 1673 C CA . TYR B 1 73 ? -2.668 5.484 2.514 1 98.81 73 TYR B CA 1
ATOM 1674 C C . TYR B 1 73 ? -2.461 6.883 3.078 1 98.81 73 TYR B C 1
ATOM 1676 O O . TYR B 1 73 ? -2.381 7.859 2.326 1 98.81 73 TYR B O 1
ATOM 1684 N N . ILE B 1 74 ? -2.379 7.016 4.383 1 98.69 74 ILE B N 1
ATOM 1685 C CA . ILE B 1 74 ? -2.184 8.289 5.066 1 98.69 74 ILE B CA 1
ATOM 1686 C C . ILE B 1 74 ? -0.692 8.602 5.16 1 98.69 74 ILE B C 1
ATOM 1688 O O . ILE B 1 74 ? 0.109 7.73 5.508 1 98.69 74 ILE B O 1
ATOM 1692 N N . LEU B 1 75 ? -0.374 9.836 4.836 1 97.88 75 LEU B N 1
ATOM 1693 C CA . LEU B 1 75 ? 1.009 10.289 4.945 1 97.88 75 LEU B CA 1
ATOM 1694 C C . LEU B 1 75 ? 1.073 11.797 5.148 1 97.88 75 LEU B C 1
ATOM 1696 O O . LEU B 1 75 ? 0.042 12.469 5.145 1 97.88 75 LEU B O 1
ATOM 1700 N N . ASN B 1 76 ? 2.236 12.328 5.406 1 96.69 76 ASN B N 1
ATOM 1701 C CA . ASN B 1 76 ? 2.516 13.766 5.473 1 96.69 76 ASN B CA 1
ATOM 1702 C C . ASN B 1 76 ? 1.702 14.438 6.574 1 96.69 76 ASN B C 1
ATOM 1704 O O . ASN B 1 76 ? 1.172 15.531 6.371 1 96.69 76 ASN B O 1
ATOM 1708 N N . MET B 1 77 ? 1.59 13.719 7.66 1 97.94 77 MET B N 1
ATOM 1709 C CA . MET B 1 77 ? 1.045 14.375 8.852 1 97.94 77 MET B CA 1
ATOM 1710 C C . MET B 1 77 ? 2.105 15.219 9.539 1 97.94 77 MET B C 1
ATOM 1712 O O . MET B 1 77 ? 3.074 14.688 10.086 1 97.94 77 MET B O 1
ATOM 1716 N N . TYR B 1 78 ? 1.882 16.562 9.492 1 97.94 78 TYR B N 1
ATOM 1717 C CA . TYR B 1 78 ? 2.92 17.438 10.023 1 97.94 78 TYR B CA 1
ATOM 1718 C C . TYR B 1 78 ? 2.322 18.734 10.539 1 97.94 78 TYR B C 1
ATOM 1720 O O . TYR B 1 78 ? 1.511 19.359 9.859 1 97.94 78 TYR B O 1
ATOM 1728 N N . THR B 1 79 ? 2.654 19.047 11.734 1 98 79 THR B N 1
ATOM 1729 C CA . THR B 1 79 ? 2.326 20.328 12.359 1 98 79 THR B CA 1
ATOM 1730 C C . THR B 1 79 ? 3.596 21.078 12.75 1 98 79 THR B C 1
ATOM 1732 O O . THR B 1 79 ? 4.504 20.5 13.352 1 98 79 THR B O 1
ATOM 1735 N N . ILE B 1 80 ? 3.66 22.328 12.367 1 96.94 80 ILE B N 1
ATOM 1736 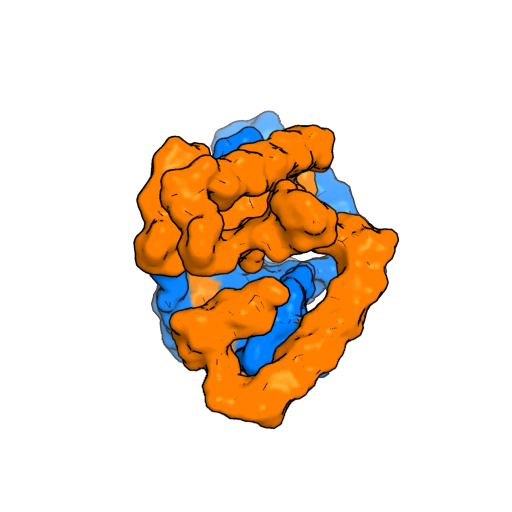C CA . ILE B 1 80 ? 4.84 23.109 12.742 1 96.94 80 ILE B CA 1
ATOM 1737 C C . ILE B 1 80 ? 4.996 23.094 14.266 1 96.94 80 ILE B C 1
ATOM 1739 O O . ILE B 1 80 ? 4.004 23.125 15 1 96.94 80 ILE B O 1
ATOM 1743 N N . PRO B 1 81 ? 6.184 23.078 14.711 1 96.44 81 PRO B N 1
ATOM 1744 C CA . PRO B 1 81 ? 6.48 22.844 16.125 1 96.44 81 PRO B CA 1
ATOM 1745 C C . PRO B 1 81 ? 5.73 23.797 17.047 1 96.44 81 PRO B C 1
ATOM 1747 O O . PRO B 1 81 ? 5.16 23.359 18.062 1 96.44 81 PRO B O 1
ATOM 1750 N N . GLN B 1 82 ? 5.566 25.031 16.734 1 95.94 82 GLN B N 1
ATOM 1751 C CA . GLN B 1 82 ? 4.965 26.047 17.578 1 95.94 82 GLN B CA 1
ATOM 1752 C C . GLN B 1 82 ? 3.48 25.766 17.812 1 95.94 82 GLN B C 1
ATOM 1754 O O . GLN B 1 82 ? 2.877 26.312 18.734 1 95.94 82 GLN B O 1
ATOM 1759 N N . TYR B 1 83 ? 2.918 24.953 17 1 97.12 83 TYR B N 1
ATOM 1760 C CA . TYR B 1 83 ? 1.475 24.734 17.062 1 97.12 83 TYR B CA 1
ATOM 1761 C C . TYR B 1 83 ? 1.147 23.312 17.484 1 97.12 83 TYR B C 1
ATOM 1763 O O . TYR B 1 83 ? -0.004 22.875 17.391 1 97.12 83 TYR B O 1
ATOM 1771 N N . ARG B 1 84 ? 2.119 22.516 17.922 1 96.44 84 ARG B N 1
ATOM 1772 C CA . ARG B 1 84 ? 1.913 21.125 18.328 1 96.44 84 ARG B CA 1
ATOM 1773 C C . ARG B 1 84 ? 1.252 21.062 19.703 1 96.44 84 ARG B C 1
ATOM 1775 O O . ARG B 1 84 ? 1.201 22.062 20.422 1 96.44 84 ARG B O 1
ATOM 1782 N N . GLY B 1 85 ? 0.603 19.875 19.922 1 95 85 GLY B N 1
ATOM 1783 C CA . GLY B 1 85 ? -0.034 19.672 21.203 1 95 85 GLY B CA 1
ATOM 1784 C C . GLY B 1 85 ? -1.396 20.328 21.312 1 95 85 GLY B C 1
ATOM 1785 O O . GLY B 1 85 ? -1.932 20.5 22.406 1 95 85 GLY B O 1
ATOM 1786 N N . LYS B 1 86 ? -1.987 20.734 20.188 1 95.88 86 LYS B N 1
ATOM 1787 C CA . LYS B 1 86 ? -3.262 21.453 20.188 1 95.88 86 LYS B CA 1
ATOM 1788 C C . LYS B 1 86 ? -4.352 20.625 19.516 1 95.88 86 LYS B C 1
ATOM 1790 O O . LYS B 1 86 ? -5.426 21.141 19.203 1 95.88 86 LYS B O 1
ATOM 1795 N N . GLY B 1 87 ? -4.043 19.438 19.141 1 97.31 87 GLY B N 1
ATOM 1796 C CA . GLY B 1 87 ? -5.039 18.531 18.594 1 97.31 87 GLY B CA 1
ATOM 1797 C C . GLY B 1 87 ? -5.215 18.688 17.094 1 97.31 87 GLY B C 1
ATOM 1798 O O . GLY B 1 87 ? -6.164 18.156 16.516 1 97.31 87 GLY B O 1
ATOM 1799 N N . LEU B 1 88 ? -4.348 19.375 16.484 1 98.12 88 LEU B N 1
ATOM 1800 C CA . LEU B 1 88 ? -4.496 19.656 15.062 1 98.12 88 LEU B CA 1
ATOM 1801 C C . LEU B 1 88 ? -4.34 18.391 14.242 1 98.12 88 LEU B C 1
ATOM 1803 O O . LEU B 1 88 ? -5.125 18.141 13.32 1 98.12 88 LEU B O 1
ATOM 1807 N N . ALA B 1 89 ? -3.357 17.594 14.578 1 98.12 89 ALA B N 1
ATOM 1808 C CA . ALA B 1 89 ? -3.137 16.344 13.844 1 98.12 89 ALA B CA 1
ATOM 1809 C C . ALA B 1 89 ? -4.344 15.43 13.953 1 98.12 89 ALA B C 1
ATOM 1811 O O . ALA B 1 89 ? -4.766 14.82 12.961 1 98.12 89 ALA B O 1
ATOM 1812 N N . ARG B 1 90 ? -4.863 15.367 15.109 1 98.44 90 ARG B N 1
ATOM 1813 C CA . ARG B 1 90 ? -6.055 14.555 15.328 1 98.44 90 ARG B CA 1
ATOM 1814 C C . ARG B 1 90 ? -7.211 15.039 14.461 1 98.44 90 ARG B C 1
ATOM 1816 O O . ARG B 1 90 ? -7.887 14.242 13.812 1 98.44 90 ARG B O 1
ATOM 1823 N N . LYS B 1 91 ? -7.434 16.266 14.453 1 98.62 91 LYS B N 1
ATOM 1824 C CA . LYS B 1 91 ? -8.523 16.844 13.672 1 98.62 91 LYS B CA 1
ATOM 1825 C C . LYS B 1 91 ? -8.328 16.578 12.188 1 98.62 91 LYS B C 1
ATOM 1827 O O . LYS B 1 91 ? -9.281 16.234 11.484 1 98.62 91 LYS B O 1
ATOM 1832 N N . LEU B 1 92 ? -7.113 16.766 11.719 1 98.75 92 LEU B N 1
ATOM 1833 C CA . LEU B 1 92 ? -6.824 16.516 10.3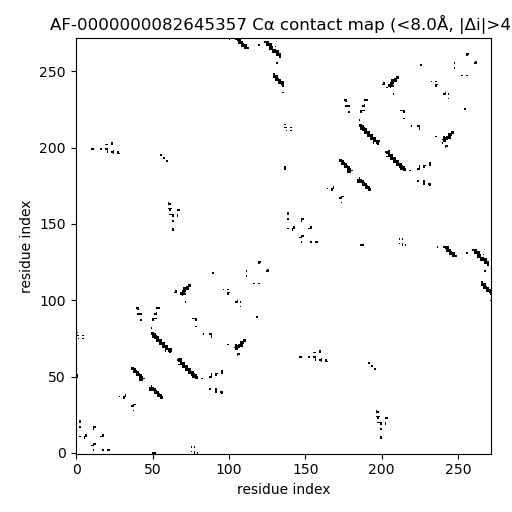12 1 98.75 92 LEU B CA 1
ATOM 1834 C C . LEU B 1 92 ? -7.051 15.047 9.961 1 98.75 92 LEU B C 1
ATOM 1836 O O . LEU B 1 92 ? -7.617 14.727 8.914 1 98.75 92 LEU B O 1
ATOM 1840 N N . LEU B 1 93 ? -6.602 14.141 10.859 1 98.69 93 LEU B N 1
ATOM 1841 C CA . LEU B 1 93 ? -6.809 12.719 10.641 1 98.69 93 LEU B CA 1
ATOM 1842 C C . LEU B 1 93 ? -8.297 12.383 10.609 1 98.69 93 LEU B C 1
ATOM 1844 O O . LEU B 1 93 ? -8.734 11.57 9.789 1 98.69 93 LEU B O 1
ATOM 1848 N N . GLU B 1 94 ? -9.07 12.984 11.43 1 98.75 94 GLU B N 1
ATOM 1849 C CA . GLU B 1 94 ? -10.516 12.797 11.43 1 98.75 94 GLU B CA 1
ATOM 1850 C C . GLU B 1 94 ? -11.125 13.203 10.094 1 98.75 94 GLU B C 1
ATOM 1852 O O . GLU B 1 94 ? -12.016 12.516 9.578 1 98.75 94 GLU B O 1
ATOM 1857 N N . HIS B 1 95 ? -10.688 14.305 9.578 1 98.75 95 HIS B N 1
ATOM 1858 C CA . HIS B 1 95 ? -11.164 14.742 8.273 1 98.75 95 HIS B CA 1
ATOM 1859 C C . HIS B 1 95 ? -10.82 13.727 7.191 1 98.75 95 HIS B C 1
ATOM 1861 O O . HIS B 1 95 ? -11.641 13.422 6.328 1 98.75 95 HIS B O 1
ATOM 1867 N N . CYS B 1 96 ? -9.586 13.227 7.234 1 98.62 96 CYS B N 1
ATOM 1868 C CA . CYS B 1 96 ? -9.188 12.188 6.285 1 98.62 96 CYS B CA 1
ATOM 1869 C C . CYS B 1 96 ? -10.094 10.969 6.391 1 98.62 96 CYS B C 1
ATOM 1871 O O . CYS B 1 96 ? -10.57 10.461 5.375 1 98.62 96 CYS B O 1
ATOM 1873 N N . MET B 1 97 ? -10.336 10.547 7.578 1 98.69 97 MET B N 1
ATOM 1874 C CA . MET B 1 97 ? -11.156 9.367 7.824 1 98.69 97 MET B CA 1
ATOM 1875 C C . MET B 1 97 ? -12.586 9.586 7.348 1 98.69 97 MET B C 1
ATOM 1877 O O . MET B 1 97 ? -13.203 8.688 6.77 1 98.69 97 MET B O 1
ATOM 1881 N N . GLU B 1 98 ? -13.133 10.727 7.598 1 98.56 98 GLU B N 1
ATOM 1882 C CA . GLU B 1 98 ? -14.484 11.055 7.141 1 98.56 98 GLU B CA 1
ATOM 1883 C C . GLU B 1 98 ? -14.57 11.016 5.617 1 98.56 98 GLU B C 1
ATOM 1885 O O . GLU B 1 98 ? -15.531 10.5 5.055 1 98.56 98 GLU B O 1
ATOM 1890 N N . GLU B 1 99 ? -13.594 11.602 4.98 1 98.25 99 GLU B N 1
ATOM 1891 C CA . GLU B 1 99 ? -13.547 11.562 3.523 1 98.25 99 GLU B CA 1
ATOM 1892 C C . GLU B 1 99 ? -13.477 10.125 3.012 1 98.25 99 GLU B C 1
ATOM 1894 O O . GLU B 1 99 ? -14.133 9.773 2.031 1 98.25 99 GLU B O 1
ATOM 1899 N N . CYS B 1 100 ? -12.648 9.336 3.633 1 98.31 100 CYS B N 1
ATOM 1900 C CA . CYS B 1 100 ? -12.531 7.922 3.275 1 98.31 100 CYS B CA 1
ATOM 1901 C C . CYS B 1 100 ? -13.891 7.234 3.322 1 98.31 100 CYS B C 1
ATOM 1903 O O . CYS B 1 100 ? -14.25 6.504 2.398 1 98.31 100 CYS B O 1
ATOM 1905 N N . LYS B 1 101 ? -14.602 7.477 4.379 1 98.19 101 LYS B N 1
ATOM 1906 C CA . LYS B 1 101 ? -15.93 6.895 4.508 1 98.19 101 LYS B CA 1
ATOM 1907 C C . LYS B 1 101 ? -16.844 7.348 3.367 1 98.19 101 LYS B C 1
ATOM 1909 O O . LYS B 1 101 ? -17.547 6.531 2.773 1 98.19 101 LYS B O 1
ATOM 1914 N N . LYS B 1 102 ? -16.797 8.531 3.086 1 97.81 102 LYS B N 1
ATOM 1915 C CA . LYS B 1 102 ? -17.641 9.117 2.055 1 97.81 102 LYS B CA 1
ATOM 1916 C C . LYS B 1 102 ? -17.391 8.477 0.695 1 97.81 102 LYS B C 1
ATOM 1918 O O . LYS B 1 102 ? -18.328 8.219 -0.066 1 97.81 102 LYS B O 1
ATOM 1923 N N . ILE B 1 103 ? -16.172 8.164 0.416 1 96.06 103 ILE B N 1
ATOM 1924 C CA . ILE B 1 103 ? -15.852 7.734 -0.941 1 96.06 103 ILE B CA 1
ATOM 1925 C C . ILE B 1 103 ? -15.805 6.207 -1.001 1 96.06 103 ILE B C 1
ATOM 1927 O O . ILE B 1 103 ? -15.531 5.629 -2.057 1 96.06 103 ILE B O 1
ATOM 1931 N N . GLY B 1 104 ? -15.914 5.559 0.14 1 97.12 104 GLY B N 1
ATOM 1932 C CA . GLY B 1 104 ? -16.094 4.117 0.138 1 97.12 104 GLY B CA 1
ATOM 1933 C C . GLY B 1 104 ? -14.812 3.35 0.418 1 97.12 104 GLY B C 1
ATOM 1934 O O . GLY B 1 104 ? -14.695 2.18 0.05 1 97.12 104 GLY B O 1
ATOM 1935 N N . VAL B 1 105 ? -13.852 3.977 0.973 1 98.12 105 VAL B N 1
ATOM 1936 C CA . VAL B 1 105 ? -12.641 3.301 1.432 1 98.12 105 VAL B CA 1
ATOM 1937 C C . VAL B 1 105 ? -12.984 2.342 2.568 1 98.12 105 VAL B C 1
ATOM 1939 O O . VAL B 1 105 ? -13.789 2.672 3.447 1 98.12 105 VAL B O 1
ATOM 1942 N N . LYS B 1 106 ? -12.328 1.2 2.541 1 98.5 106 LYS B N 1
ATOM 1943 C CA . LYS B 1 106 ? -12.609 0.258 3.619 1 98.5 106 LYS B CA 1
ATOM 1944 C C . LYS B 1 106 ? -11.375 0.026 4.484 1 98.5 106 LYS B C 1
ATOM 1946 O O . LYS B 1 106 ? -11.484 -0.446 5.617 1 98.5 106 LYS B O 1
ATOM 1951 N N . ARG B 1 107 ? -10.234 0.23 3.945 1 98.62 107 ARG B N 1
ATOM 1952 C CA . ARG B 1 107 ? -8.992 0.07 4.684 1 98.62 107 ARG B CA 1
ATOM 1953 C C . ARG B 1 107 ? -8.141 1.333 4.605 1 98.62 107 ARG B C 1
ATOM 1955 O O . ARG B 1 107 ? -7.848 1.824 3.514 1 98.62 107 ARG B O 1
ATOM 1962 N N . ILE B 1 108 ? -7.824 1.906 5.738 1 98.88 108 ILE B N 1
ATOM 1963 C CA . ILE B 1 108 ? -6.863 2.996 5.867 1 98.88 108 ILE B CA 1
ATOM 1964 C C . ILE B 1 108 ? -5.566 2.473 6.477 1 98.88 108 ILE B C 1
ATOM 1966 O O . ILE B 1 108 ? -5.59 1.71 7.445 1 98.88 108 ILE B O 1
ATOM 1970 N N . TRP B 1 109 ? -4.496 2.803 5.898 1 98.75 109 TRP B N 1
ATOM 1971 C CA . TRP B 1 109 ? -3.232 2.324 6.453 1 98.75 109 TRP B CA 1
ATOM 1972 C C . TRP B 1 109 ? -2.146 3.387 6.328 1 98.75 109 TRP B C 1
ATOM 1974 O O . TRP B 1 109 ? -2.346 4.414 5.676 1 98.75 109 TRP B O 1
ATOM 1984 N N . LEU B 1 110 ? -1.1 3.248 7.074 1 98.69 110 LEU B N 1
ATOM 1985 C CA . LEU B 1 110 ? -0.001 4.207 7.145 1 98.69 110 LEU B CA 1
ATOM 1986 C C . LEU B 1 110 ? 1.249 3.555 7.73 1 98.69 110 LEU B C 1
ATOM 1988 O O . LEU B 1 110 ? 1.215 2.393 8.141 1 98.69 110 LEU B O 1
ATOM 1992 N N . HIS B 1 111 ? 2.318 4.211 7.641 1 98 111 HIS B N 1
ATOM 1993 C CA . HIS B 1 111 ? 3.529 3.916 8.398 1 98 111 HIS B CA 1
ATOM 1994 C C . HIS B 1 111 ? 3.787 4.977 9.461 1 98 111 HIS B C 1
ATOM 1996 O O . HIS B 1 111 ? 4.09 6.129 9.133 1 98 111 HIS B O 1
ATOM 2002 N N . ALA B 1 112 ? 3.756 4.57 10.68 1 96.94 112 ALA B N 1
ATOM 2003 C CA . ALA B 1 112 ? 3.793 5.535 11.781 1 96.94 112 ALA B CA 1
ATOM 2004 C C . ALA B 1 112 ? 5.223 5.766 12.258 1 96.94 112 ALA B C 1
ATOM 2006 O O . ALA B 1 112 ? 6.004 4.816 12.375 1 96.94 112 ALA B O 1
ATOM 2007 N N . SER B 1 113 ? 5.527 7 12.508 1 93.06 113 SER B N 1
ATOM 2008 C CA . SER B 1 113 ? 6.699 7.305 13.32 1 93.06 113 SER B CA 1
ATOM 2009 C C . SER B 1 113 ? 6.434 7.051 14.797 1 93.06 113 SER B C 1
ATOM 2011 O O . SER B 1 113 ? 5.277 6.934 15.219 1 93.06 113 SER B O 1
ATOM 2013 N N . ASP B 1 114 ? 7.508 6.996 15.555 1 93.12 114 ASP B N 1
ATOM 2014 C CA . ASP B 1 114 ? 7.344 6.797 16.984 1 93.12 114 ASP B CA 1
ATOM 2015 C C . ASP B 1 114 ? 6.438 7.871 17.594 1 93.12 114 ASP B C 1
ATOM 2017 O O . ASP B 1 114 ? 5.586 7.574 18.422 1 93.12 114 ASP B O 1
ATOM 2021 N N . ASP B 1 115 ? 6.609 9.094 17.109 1 91.81 115 ASP B N 1
ATOM 2022 C CA . ASP B 1 115 ? 5.859 10.227 17.656 1 91.81 115 ASP B CA 1
ATOM 2023 C C . ASP B 1 115 ? 4.387 10.141 17.266 1 91.81 115 ASP B C 1
ATOM 2025 O O . ASP B 1 115 ? 3.523 10.688 17.953 1 91.81 115 ASP B O 1
ATOM 2029 N N . GLY B 1 116 ? 4.121 9.461 16.109 1 95.25 116 GLY B N 1
ATOM 2030 C CA . GLY B 1 116 ? 2.76 9.406 15.609 1 95.25 116 GLY B CA 1
ATOM 2031 C C . GLY B 1 116 ? 1.964 8.234 16.156 1 95.25 116 GLY B C 1
ATOM 2032 O O . GLY B 1 116 ? 0.731 8.25 16.141 1 95.25 116 GLY B O 1
ATOM 2033 N N . ILE B 1 117 ? 2.643 7.238 16.734 1 97.38 117 ILE B N 1
ATOM 2034 C CA . ILE B 1 117 ? 2.037 5.973 17.141 1 97.38 117 ILE B CA 1
ATOM 2035 C C . ILE B 1 117 ? 0.906 6.234 18.141 1 97.38 117 ILE B C 1
ATOM 2037 O O . ILE B 1 117 ? -0.203 5.723 17.969 1 97.38 117 ILE B O 1
ATOM 2041 N N . PRO B 1 118 ? 1.088 7.078 19.156 1 97.25 118 PRO B N 1
ATOM 2042 C CA . PRO B 1 118 ? 0.005 7.305 20.109 1 97.25 118 PRO B CA 1
ATOM 2043 C C . PRO B 1 118 ? -1.253 7.875 19.469 1 97.25 118 PRO B C 1
ATOM 2045 O O . PRO B 1 118 ? -2.367 7.465 19.797 1 97.25 118 PRO B O 1
ATOM 2048 N N . LEU B 1 119 ? -1.114 8.789 18.531 1 97.69 119 LEU B N 1
ATOM 2049 C CA . LEU B 1 119 ? -2.252 9.367 17.828 1 97.69 119 LEU B CA 1
ATOM 2050 C C . LEU B 1 119 ? -3.041 8.297 17.094 1 97.69 119 LEU B C 1
ATOM 2052 O O . LEU B 1 119 ? -4.258 8.195 17.25 1 97.69 119 LEU B O 1
ATOM 2056 N N . TYR B 1 120 ? -2.354 7.516 16.312 1 98.69 120 TYR B N 1
ATOM 2057 C CA . TYR B 1 120 ? -3.006 6.523 15.469 1 98.69 120 TYR B CA 1
ATOM 2058 C C . TYR B 1 120 ? -3.654 5.43 16.297 1 98.69 120 TYR B C 1
ATOM 2060 O O . TYR B 1 120 ? -4.77 4.992 16 1 98.69 120 TYR B O 1
ATOM 2068 N N . LYS B 1 121 ? -2.955 5.004 17.375 1 98.56 121 LYS B N 1
ATOM 2069 C CA . LYS B 1 121 ? -3.545 4.031 18.297 1 98.56 121 LYS B CA 1
ATOM 2070 C C . LYS B 1 121 ? -4.84 4.566 18.906 1 98.56 121 LYS B C 1
ATOM 2072 O O . LYS B 1 121 ? -5.848 3.857 18.953 1 98.56 121 LYS B O 1
ATOM 2077 N N . ASN B 1 122 ? -4.797 5.777 19.344 1 98.12 122 ASN B N 1
ATOM 2078 C CA . ASN B 1 122 ? -5.965 6.402 19.953 1 98.12 122 ASN B CA 1
ATOM 2079 C C . ASN B 1 122 ? -7.121 6.512 18.969 1 98.12 122 ASN B C 1
ATOM 2081 O O . ASN B 1 122 ? -8.289 6.531 19.375 1 98.12 122 ASN B O 1
ATOM 2085 N N . MET B 1 123 ? -6.805 6.574 17.719 1 98.19 123 MET B N 1
ATOM 2086 C CA . MET B 1 123 ? -7.824 6.711 16.688 1 98.19 123 MET B CA 1
ATOM 2087 C C . MET B 1 123 ? -8.289 5.348 16.188 1 98.19 123 MET B C 1
ATOM 2089 O O . MET B 1 123 ? -9.094 5.258 15.266 1 98.19 123 MET B O 1
ATOM 2093 N N . GLY B 1 124 ? -7.727 4.25 16.688 1 98.5 124 GLY B N 1
ATOM 2094 C CA . GLY B 1 124 ? -8.25 2.92 16.422 1 98.5 124 GLY B CA 1
ATOM 2095 C C . GLY B 1 124 ? -7.375 2.111 15.484 1 98.5 124 GLY B C 1
ATOM 2096 O O . GLY B 1 124 ? -7.699 0.97 15.148 1 98.5 124 GLY B O 1
ATOM 2097 N N . PHE B 1 125 ? -6.262 2.656 15.117 1 98.81 125 PHE B N 1
ATOM 2098 C CA . PHE B 1 125 ? -5.348 1.898 14.266 1 98.81 125 PHE B CA 1
ATOM 2099 C C . PHE B 1 125 ? -4.641 0.811 15.07 1 98.81 125 PHE B C 1
ATOM 2101 O O . PHE B 1 125 ? -4.367 0.988 16.25 1 98.81 125 PHE B O 1
ATOM 2108 N N . ILE B 1 126 ? -4.324 -0.257 14.336 1 98.5 126 ILE B N 1
ATOM 2109 C CA . ILE B 1 126 ? -3.572 -1.353 14.938 1 98.5 126 ILE B CA 1
ATOM 2110 C C . ILE B 1 126 ? -2.385 -1.712 14.055 1 98.5 126 ILE B C 1
ATOM 2112 O O . ILE B 1 126 ? -2.41 -1.472 12.844 1 98.5 126 ILE B O 1
ATOM 2116 N N . PHE B 1 127 ? -1.37 -2.295 14.625 1 98.25 127 PHE B N 1
ATOM 2117 C CA . PHE B 1 127 ? -0.186 -2.682 13.867 1 98.25 127 PHE B CA 1
ATOM 2118 C C . PHE B 1 127 ? -0.491 -3.859 12.945 1 98.25 127 PHE B C 1
ATOM 2120 O O . PHE B 1 127 ? -1.218 -4.777 13.328 1 98.25 127 PHE B O 1
ATOM 2127 N N . LYS B 1 128 ? -0.052 -3.811 11.781 1 97.38 128 LYS B N 1
ATOM 2128 C CA . LYS B 1 128 ? 0.031 -4.93 10.844 1 97.38 128 LYS B CA 1
ATOM 2129 C C . LYS B 1 128 ? 1.473 -5.402 10.68 1 97.38 128 LYS B C 1
ATOM 2131 O O . LYS B 1 128 ? 2.32 -4.656 10.18 1 97.38 128 LYS B O 1
ATOM 2136 N N . ASN B 1 129 ? 1.844 -6.609 10.992 1 95.06 129 ASN B N 1
ATOM 2137 C CA . ASN B 1 129 ? 3.229 -7.035 11.164 1 95.06 129 ASN B CA 1
ATOM 2138 C C . ASN B 1 129 ? 3.666 -7.984 10.055 1 95.06 129 ASN B C 1
ATOM 2140 O O . ASN B 1 129 ? 4.711 -8.633 10.156 1 95.06 129 ASN B O 1
ATOM 2144 N N . SER B 1 130 ? 2.922 -8.047 9.016 1 96.19 130 SER B N 1
ATOM 2145 C CA . SER B 1 130 ? 3.238 -9.023 7.98 1 96.19 130 SER B CA 1
ATOM 2146 C C . SER B 1 130 ? 3.842 -8.352 6.75 1 96.19 130 SER B C 1
ATOM 2148 O O . SER B 1 130 ? 4.18 -9.016 5.773 1 96.19 130 SER B O 1
ATOM 2150 N N . GLU B 1 131 ? 3.986 -7.012 6.797 1 98.38 131 GLU B N 1
ATOM 2151 C CA . GLU B 1 131 ? 4.508 -6.312 5.629 1 98.38 131 GLU B CA 1
ATOM 2152 C C . GLU B 1 131 ? 5.992 -6.613 5.422 1 98.38 131 GLU B C 1
ATOM 2154 O O . GLU B 1 131 ? 6.777 -6.562 6.371 1 98.38 131 GLU B O 1
ATOM 2159 N N . MET B 1 132 ? 6.344 -6.992 4.23 1 98.75 132 MET B N 1
ATOM 2160 C CA . MET B 1 132 ? 7.727 -7.09 3.777 1 98.75 132 MET B CA 1
ATOM 2161 C C . MET B 1 132 ? 7.973 -6.191 2.57 1 98.75 132 MET B C 1
ATOM 2163 O O . MET B 1 132 ? 7.047 -5.906 1.808 1 98.75 132 MET B O 1
ATOM 2167 N N . GLU B 1 133 ? 9.195 -5.727 2.477 1 98.75 133 GLU B N 1
ATOM 2168 C CA . GLU B 1 133 ? 9.508 -4.82 1.374 1 98.75 133 GLU B CA 1
ATOM 2169 C C . GLU B 1 133 ? 10.898 -5.09 0.811 1 98.75 133 GLU B C 1
ATOM 2171 O O . GLU B 1 133 ? 11.719 -5.734 1.462 1 98.75 133 GLU B O 1
ATOM 2176 N N . LEU B 1 134 ? 11.125 -4.715 -0.385 1 98.69 134 LEU B N 1
ATOM 2177 C CA . LEU B 1 134 ? 12.391 -4.762 -1.113 1 98.69 134 LEU B CA 1
ATOM 2178 C C . LEU B 1 134 ? 12.578 -3.506 -1.958 1 98.69 134 LEU B C 1
ATOM 2180 O O . LEU B 1 134 ? 11.703 -3.148 -2.748 1 98.69 134 LEU B O 1
ATOM 2184 N N . PHE B 1 135 ? 13.648 -2.783 -1.699 1 98.25 135 PHE B N 1
ATOM 2185 C CA . PHE B 1 135 ? 14.008 -1.669 -2.57 1 98.25 135 PHE B CA 1
ATOM 2186 C C . PHE B 1 135 ? 14.914 -2.135 -3.703 1 98.25 135 PHE B C 1
ATOM 2188 O O . PHE B 1 135 ? 15.828 -2.93 -3.484 1 98.25 135 PHE B O 1
ATOM 2195 N N . ILE B 1 136 ? 14.68 -1.677 -4.883 1 96.69 136 ILE B N 1
ATOM 2196 C CA . ILE B 1 136 ? 15.43 -2.168 -6.035 1 96.69 136 ILE B CA 1
ATOM 2197 C C . ILE B 1 136 ? 15.938 -0.988 -6.859 1 96.69 136 ILE B C 1
ATOM 2199 O O . ILE B 1 136 ? 15.367 0.107 -6.801 1 96.69 136 ILE B O 1
#

Radius of gyration: 19.86 Å; Cα contacts (8 Å, |Δi|>4): 461; chains: 2; bounding box: 44×65×42 Å

Solvent-accessible surface area (backbone atoms only — not comparable to full-atom values): 14880 Å² total; per-residue (Å²): 105,66,64,57,48,34,40,74,72,63,72,38,87,44,70,68,51,45,52,52,44,50,54,34,34,51,56,46,49,65,51,29,52,74,69,68,41,40,49,69,51,73,42,66,56,96,89,36,80,47,30,41,33,33,33,32,64,43,72,47,81,40,40,83,90,30,57,79,18,34,28,35,40,49,43,63,74,43,55,47,76,93,62,56,95,70,55,56,67,58,54,43,51,49,52,52,52,53,52,35,54,75,74,59,33,25,39,38,34,34,70,53,49,83,86,44,41,64,59,44,45,76,72,61,35,42,79,42,79,44,32,31,35,34,76,100,105,66,63,57,47,34,40,75,73,64,74,38,87,46,71,67,51,45,52,52,41,50,53,35,34,50,57,45,48,64,51,29,52,74,69,67,42,40,51,69,50,74,41,67,56,97,88,36,78,47,30,41,34,32,33,31,63,44,73,48,81,39,41,83,89,30,56,80,18,36,28,34,41,50,43,64,75,43,56,47,76,93,60,55,95,70,55,56,68,58,53,44,51,51,51,52,52,52,51,35,56,74,75,58,32,24,38,38,33,33,69,52,49,84,86,44,40,64,60,44,45,75,73,60,33,42,80,43,79,43,34,30,36,36,76,100

Organism: NCBI:txid247480

InterPro domains:
  IPR000182 GNAT domain [PF00583] (27-125)
  IPR000182 GNAT domain [PS51186] (1-136)
  IPR016181 Acyl-CoA N-acyltransferase [SSF55729] (20-128)
  IPR050680 YpeA/RimI acetyltransferase [PTHR43420] (33-125)

Secondary structure (DSSP, 8-state):
-HHHHHHH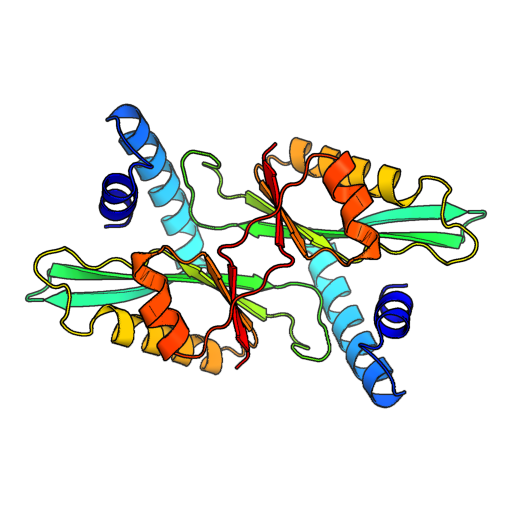TTS--SHHHHHHHHHHHHHHHHHHHHTT-EE--EEEETTEEEEEEEEEEEE---BTTBTT-EEEEEEEEEE-GGGTTSSHHHHHHHHHHHHHHHHT--EEEEE--TTTHHHHHHTT-EE---EEEEE-/-HHHHHHHTTS--SHHHHHHHHHHHHHHHHHHHHTTSEE--EEEETTEEEEEEEEEEEE---BTTBTT-EEEEEEEEEE-GGGTTSSHHHHHHHHHHHHHHHHT--EEEEE--TTTHHHHHHTT-EE---EEEEE-

Nearest PDB structures (foldseek):
  3mgd-assembly2_B  TM=9.071E-01  e=2.404E-12  Clostridium acetobutylicum
  2q0y-assembly1_A-2  TM=8.873E-01  e=5.613E-11  Cupriavidus pinatubonensis JMP134
  6tdh-assembly1_A-2  TM=7.574E-01  e=5.182E-07  Aspergillus fumigatus Af293
  4e0a-assembly1_B  TM=7.276E-01  e=4.007E-07  Halalkalibacterium halodurans C-125
  4f6a-assembly1_B  TM=7.225E-01  e=8.667E-07  Halalkalibacterium halodurans C-125

Sequence (272 aa):
MRLELFKELGEVRSGQEETLVLTATKKYLEE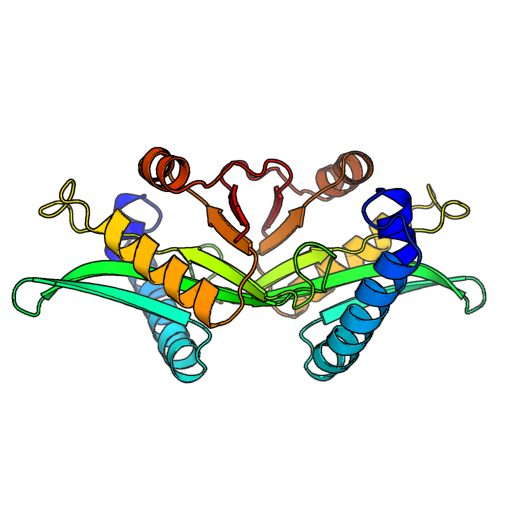ALSNNEFISFLALSNHNVISISGMVLFKRPPYLANLKGLEAYILNMYTIPQYRGKGLARKLLEHCMEECKKIGVKRIWLHASDDGIPLYKNMGFIFKNSEMELFIMRLELFKELGEVRSGQEETLVLTATKKYLEEALSNNEFISFLALSNHNVISISGMVLFKRPPYLANLKGLEAYILNMYTIPQYRGKGLARKLLEHCMEECKKIGVKRIWLHASDDGIPLYKNMGFIFKNSEMELFI

Foldseek 3Di:
DLLVVCVVVVNADDPVSSVVCVVVVVVVCVPCVVVVQKDKDFDDDPNHTFWIKMKGWDADPDDDLGNRRIEIEIDRTDGHPVCPPPCPSVVRVVVVVVVCVVVRHRYYDYDDDPVCVVSCVVVPDDDDDPDDDDDD/DLLVVCVVVVVADDPVSSVVCVVVVVVVCVPCVVVVQKDKDFDDDPNHTFWIKMKGWDADPADDLGNRRIEIEIDRTDGHPVCPPPCPSVVRVVVVVVVCVVVRHRYYDYDDDPVCVVSCVVVPDDDDDPDDDDDD